Protein AF-A0A538DXY8-F1 (afdb_monomer)

Sequence (235 aa):
HQIDRGELPATTHSARFWDLAATEPSAASPDPDYTVGVRLDLDERTGSFYLTDLVRVRIPPGAVEQLVAATAKRDGKGVRIIIEQEPGAAGSTVIGRYKRHVLRGYNVRGVRATGAKAVRASSAAAAAENGLITIVRGRNTNDFLDEICAFPHAAHDDCVDALAGAHQSLTHTPRPASFHVPRGNIYDIAEQAQRRTGSARSRLETTRRHRHHEQAADLAAAIGTSLYDPTARQL

Nearest PDB structures (foldseek):
  8dgc-assembly1_H  TM=6.477E-01  e=1.888E-06  Escherichia phage PhiV-1
  6p7a-assembly2_B-2  TM=6.078E-01  e=3.755E-05  Fowlpox virus
  6p7a-assembly2_A  TM=5.732E-01  e=9.751E-05  Fowlpox virus
  6p7b-assembly1_A  TM=6.095E-01  e=7.467E-04  Fowlpox virus
  6p7b-assembly1_D  TM=6.328E-01  e=3.027E-03  Fowlpox virus

Structure (mmCIF, N/CA/C/O backbone):
data_AF-A0A538DXY8-F1
#
_entry.id   AF-A0A538DXY8-F1
#
loop_
_atom_site.group_PDB
_atom_site.id
_atom_site.type_symbol
_atom_site.label_atom_id
_atom_site.label_alt_id
_atom_site.label_comp_id
_atom_site.label_asym_id
_atom_site.label_entity_id
_atom_site.label_seq_id
_atom_site.pdbx_PDB_ins_code
_atom_site.Cartn_x
_atom_site.Cartn_y
_atom_site.Cartn_z
_atom_site.occupancy
_atom_site.B_iso_or_equiv
_atom_site.auth_seq_id
_atom_site.auth_comp_id
_atom_site.auth_asym_id
_atom_site.auth_atom_id
_atom_site.pdbx_PDB_model_num
ATOM 1 N N . HIS A 1 1 ? 0.309 -5.993 17.479 1.00 83.75 1 HIS A N 1
ATOM 2 C CA . HIS A 1 1 ? -0.810 -6.908 17.802 1.00 83.75 1 HIS A CA 1
ATOM 3 C C . HIS A 1 1 ? -1.239 -7.644 16.530 1.00 83.75 1 HIS A C 1
ATOM 5 O O . HIS A 1 1 ? -1.266 -7.001 15.482 1.00 83.75 1 HIS A O 1
ATOM 11 N N . GLN A 1 2 ? -1.502 -8.960 16.592 1.00 90.00 2 GLN A N 1
ATOM 12 C CA . GLN A 1 2 ? -1.916 -9.768 15.433 1.00 90.00 2 GLN A CA 1
ATOM 13 C C . GLN A 1 2 ? -3.233 -10.512 15.690 1.00 90.00 2 GLN A C 1
ATOM 15 O O . GLN A 1 2 ? -3.396 -11.084 16.766 1.00 90.00 2 GLN A O 1
ATOM 20 N N . ILE A 1 3 ? -4.110 -10.559 14.684 1.00 94.25 3 ILE A N 1
ATOM 21 C CA . ILE A 1 3 ? -5.405 -11.269 14.714 1.00 94.25 3 ILE A CA 1
ATOM 22 C C . ILE A 1 3 ? -5.569 -12.183 13.496 1.00 94.25 3 ILE A C 1
ATOM 24 O O . ILE A 1 3 ? -4.877 -12.021 12.487 1.00 94.25 3 ILE A O 1
ATOM 28 N N . ASP A 1 4 ? -6.513 -13.113 13.556 1.00 94.69 4 ASP A N 1
ATOM 29 C CA . ASP A 1 4 ? -6.943 -13.904 12.408 1.00 94.69 4 ASP A CA 1
ATOM 30 C C . ASP A 1 4 ? -7.986 -13.157 11.571 1.00 94.69 4 ASP A C 1
ATOM 32 O O . ASP A 1 4 ? -8.728 -12.299 12.046 1.00 94.69 4 ASP A O 1
ATOM 36 N N . ARG A 1 5 ? -8.081 -13.501 10.281 1.00 90.88 5 ARG A N 1
ATOM 37 C CA . ARG A 1 5 ? -8.985 -12.817 9.339 1.00 90.88 5 ARG A CA 1
ATOM 38 C C . ARG A 1 5 ? -10.464 -12.896 9.745 1.00 90.88 5 ARG A C 1
ATOM 40 O O . ARG A 1 5 ? -11.226 -12.005 9.385 1.00 90.88 5 ARG A O 1
ATOM 47 N N . GLY A 1 6 ? -10.866 -13.941 10.472 1.00 92.44 6 GLY A N 1
ATOM 48 C CA . GLY A 1 6 ? -12.234 -14.100 10.983 1.00 92.44 6 GLY A CA 1
ATOM 49 C C . GLY A 1 6 ? -12.610 -13.112 12.092 1.00 92.44 6 GLY A C 1
ATOM 50 O O . GLY A 1 6 ? -13.791 -12.949 12.371 1.00 92.44 6 GLY A O 1
ATOM 51 N N . GLU A 1 7 ? -11.626 -12.438 12.689 1.00 92.75 7 GLU A N 1
ATOM 52 C CA . GLU A 1 7 ? -11.813 -11.444 13.753 1.00 92.75 7 GLU A CA 1
ATOM 53 C C . GLU A 1 7 ? -11.980 -10.015 13.200 1.00 92.75 7 GLU A C 1
ATOM 55 O O . GLU A 1 7 ? -12.104 -9.058 13.964 1.00 92.75 7 GLU A O 1
ATOM 60 N N . LEU A 1 8 ? -11.975 -9.846 11.871 1.00 92.88 8 LEU A N 1
ATOM 61 C CA . LEU A 1 8 ? -12.177 -8.544 11.241 1.00 92.88 8 LEU A CA 1
ATOM 62 C C . LEU A 1 8 ? -13.608 -8.025 11.452 1.00 92.88 8 LEU A C 1
ATOM 64 O O . LEU A 1 8 ? -14.569 -8.795 11.354 1.00 92.88 8 LEU A O 1
ATOM 68 N N . PRO A 1 9 ? -13.782 -6.708 11.659 1.00 92.44 9 PRO A N 1
ATOM 69 C CA . PRO A 1 9 ? -15.107 -6.109 11.716 1.00 92.44 9 PRO A CA 1
ATOM 70 C C . PRO A 1 9 ? -15.852 -6.275 10.384 1.00 92.44 9 PRO A C 1
ATOM 72 O O . PRO A 1 9 ? -15.261 -6.276 9.304 1.00 92.44 9 PRO A O 1
ATOM 75 N N . ALA A 1 10 ? -17.180 -6.389 10.466 1.00 87.31 10 ALA A N 1
ATOM 76 C CA . ALA A 1 10 ? -18.031 -6.709 9.317 1.00 87.31 10 ALA A CA 1
ATOM 77 C C . ALA A 1 10 ? -18.068 -5.613 8.235 1.00 87.31 10 ALA A C 1
ATOM 79 O O . ALA A 1 10 ? -18.279 -5.919 7.062 1.00 87.31 10 ALA A O 1
ATOM 80 N N . THR A 1 11 ? -17.866 -4.349 8.619 1.00 89.31 11 THR A N 1
ATOM 81 C CA . THR A 1 11 ? -17.920 -3.201 7.708 1.00 89.31 11 THR A CA 1
ATOM 82 C C . THR A 1 11 ? -16.648 -2.382 7.845 1.00 89.31 11 THR A C 1
ATOM 84 O O . THR A 1 11 ? -16.393 -1.812 8.903 1.00 89.31 11 THR A O 1
ATOM 87 N N . THR A 1 12 ? -15.877 -2.291 6.765 1.00 94.00 12 THR A N 1
ATOM 88 C CA . THR A 1 12 ? -14.651 -1.492 6.698 1.00 94.00 12 THR A CA 1
ATOM 89 C C . THR A 1 12 ? -14.548 -0.740 5.377 1.00 94.00 12 THR A C 1
ATOM 91 O O . THR A 1 12 ? -15.145 -1.115 4.363 1.00 94.00 12 THR A O 1
ATOM 94 N N . HIS A 1 13 ? -13.758 0.329 5.384 1.00 94.94 13 HIS A N 1
ATOM 95 C CA . HIS A 1 13 ? -13.332 1.031 4.183 1.00 94.94 13 HIS A CA 1
ATOM 96 C C . HIS A 1 13 ? -11.915 0.610 3.812 1.00 94.94 13 HIS A C 1
ATOM 98 O O . HIS A 1 13 ? -10.971 0.825 4.565 1.00 94.94 13 HIS A O 1
ATOM 104 N N . SER A 1 14 ? -11.772 0.019 2.630 1.00 96.50 14 SER A N 1
ATOM 105 C CA . SER A 1 14 ? -10.525 -0.608 2.199 1.00 96.50 14 SER A CA 1
ATOM 106 C C . SER A 1 14 ? -9.763 0.219 1.173 1.00 96.50 14 SER A C 1
ATOM 108 O O . SER A 1 14 ? -10.330 0.710 0.187 1.00 96.50 14 SER A O 1
ATOM 110 N N . ALA A 1 15 ? -8.447 0.266 1.339 1.00 97.62 15 ALA A N 1
ATOM 111 C CA . ALA A 1 15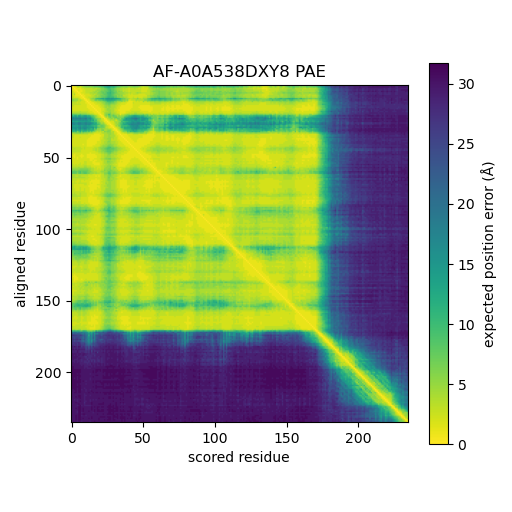 ? -7.514 0.772 0.348 1.00 97.62 15 ALA A CA 1
ATOM 112 C C . ALA A 1 15 ? -6.359 -0.213 0.157 1.00 97.62 15 ALA A C 1
ATOM 114 O O . ALA A 1 15 ? -5.801 -0.723 1.125 1.00 97.62 15 ALA A O 1
ATOM 115 N N . ARG A 1 16 ? -5.974 -0.438 -1.099 1.00 98.38 16 ARG A N 1
ATOM 116 C CA . ARG A 1 16 ? -4.704 -1.052 -1.466 1.00 98.38 16 ARG A CA 1
ATOM 117 C C . ARG A 1 16 ? -3.793 -0.010 -2.081 1.00 98.38 16 ARG A C 1
ATOM 119 O O . ARG A 1 16 ? -4.149 0.564 -3.107 1.00 98.38 16 ARG A O 1
ATOM 126 N N . PHE A 1 17 ? -2.627 0.180 -1.488 1.00 97.62 17 PHE A N 1
ATOM 127 C CA . PHE A 1 17 ? -1.567 1.002 -2.044 1.00 97.62 17 PHE A CA 1
ATOM 128 C C . PHE A 1 17 ? -0.500 0.115 -2.678 1.00 97.62 17 PHE A C 1
ATOM 130 O O . PHE A 1 17 ? -0.134 -0.909 -2.102 1.00 97.62 17 PHE A O 1
ATOM 137 N N . TRP A 1 18 ? -0.040 0.508 -3.859 1.00 97.44 18 TRP A N 1
ATOM 138 C CA . TRP A 1 18 ? 1.049 -0.123 -4.583 1.00 97.44 18 TRP A CA 1
ATOM 139 C C . TRP A 1 18 ? 2.216 0.841 -4.724 1.00 97.44 18 TRP A C 1
ATOM 141 O O . TRP A 1 18 ? 2.060 1.892 -5.351 1.00 97.44 18 TRP A O 1
ATOM 151 N N . ASP A 1 19 ? 3.356 0.416 -4.198 1.00 92.94 19 ASP A N 1
ATOM 152 C CA . ASP A 1 19 ? 4.675 0.907 -4.564 1.00 92.94 19 ASP A CA 1
ATOM 153 C C . ASP A 1 19 ? 5.273 -0.077 -5.583 1.00 92.94 19 ASP A C 1
ATOM 155 O O . ASP A 1 19 ? 5.301 -1.292 -5.353 1.00 92.94 19 ASP A O 1
ATOM 159 N N . LEU A 1 20 ? 5.603 0.411 -6.777 1.00 91.94 20 LEU A N 1
ATOM 160 C CA . LEU A 1 20 ? 5.971 -0.433 -7.912 1.00 91.94 20 LEU A CA 1
ATOM 161 C C . LEU A 1 20 ? 7.452 -0.258 -8.227 1.00 91.94 20 LEU A C 1
ATOM 163 O O . LEU A 1 20 ? 7.857 0.788 -8.729 1.00 91.94 20 LEU A O 1
ATOM 167 N N . ALA A 1 21 ? 8.225 -1.329 -8.059 1.00 85.38 21 ALA A N 1
ATOM 168 C CA . ALA A 1 21 ? 9.617 -1.344 -8.483 1.00 85.38 21 ALA A CA 1
ATOM 169 C C . ALA A 1 21 ? 9.737 -1.144 -10.003 1.00 85.38 21 ALA A C 1
ATOM 171 O O . ALA A 1 21 ? 9.018 -1.761 -10.798 1.00 85.38 21 ALA A O 1
ATOM 172 N N . ALA A 1 22 ? 10.678 -0.292 -10.409 1.00 72.19 22 ALA A N 1
ATOM 173 C CA . ALA A 1 22 ? 10.956 -0.011 -11.816 1.00 72.19 22 ALA A CA 1
ATOM 174 C C . ALA A 1 22 ? 11.989 -0.971 -12.434 1.00 72.19 22 ALA A C 1
ATOM 176 O O . ALA A 1 22 ? 12.059 -1.086 -13.660 1.00 72.19 22 ALA A O 1
ATOM 177 N N . THR A 1 23 ? 12.797 -1.641 -11.608 1.00 68.31 23 THR A N 1
ATOM 178 C CA . THR A 1 23 ? 13.952 -2.444 -12.028 1.00 68.31 23 THR A CA 1
ATOM 179 C C . THR A 1 23 ? 13.832 -3.905 -11.598 1.00 68.31 23 THR A C 1
ATOM 181 O O . THR A 1 23 ? 13.231 -4.240 -10.580 1.00 68.31 23 THR A O 1
ATOM 184 N N . GLU A 1 24 ? 14.402 -4.796 -12.412 1.00 69.50 24 GLU A N 1
ATOM 185 C CA . GLU A 1 24 ? 14.449 -6.234 -12.140 1.00 69.50 24 GLU A CA 1
ATOM 186 C C . GLU A 1 24 ? 15.778 -6.647 -11.506 1.00 69.50 24 GLU A C 1
ATOM 188 O O . GLU A 1 24 ? 16.812 -6.040 -11.816 1.00 69.50 24 GLU A O 1
ATOM 193 N N . PRO A 1 25 ? 15.797 -7.732 -10.707 1.00 70.31 25 PRO A N 1
ATOM 194 C CA . PRO A 1 25 ? 17.047 -8.299 -10.235 1.00 70.31 25 PRO A CA 1
ATOM 195 C C . PRO A 1 25 ? 17.879 -8.784 -11.419 1.00 70.31 25 PRO A C 1
ATOM 197 O O . PRO A 1 25 ? 17.407 -9.533 -12.274 1.00 70.31 25 PRO A O 1
ATOM 200 N N . SER A 1 26 ? 19.140 -8.379 -11.462 1.00 72.88 26 SER A N 1
ATOM 201 C CA . SER A 1 26 ? 20.095 -8.798 -12.486 1.00 72.88 26 SER A CA 1
ATOM 202 C C . SER A 1 26 ? 21.464 -9.039 -11.863 1.00 72.88 26 SER A C 1
ATOM 204 O O . SER A 1 26 ? 21.732 -8.605 -10.748 1.00 72.88 26 SER A O 1
ATOM 206 N N . ALA A 1 27 ? 22.378 -9.679 -12.594 1.00 73.44 27 ALA A N 1
ATOM 207 C CA . ALA A 1 27 ? 23.757 -9.831 -12.121 1.00 73.44 27 ALA A CA 1
ATOM 208 C C . ALA A 1 27 ? 24.442 -8.475 -11.829 1.00 73.44 27 ALA A C 1
ATOM 210 O O . ALA A 1 27 ? 25.344 -8.416 -11.000 1.00 73.44 27 ALA A O 1
ATOM 211 N N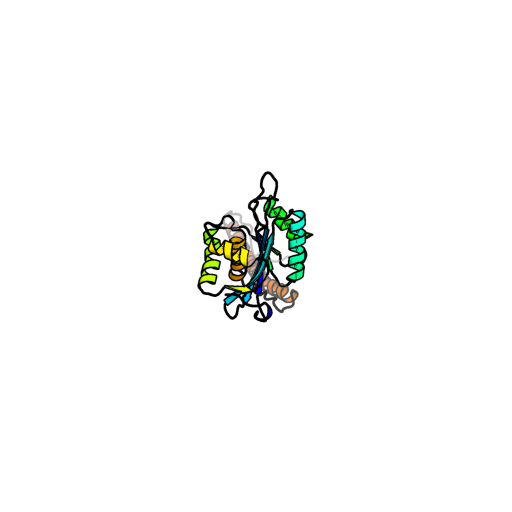 . ALA A 1 28 ? 24.004 -7.394 -12.487 1.00 73.94 28 ALA A N 1
ATOM 212 C CA . ALA A 1 28 ? 24.516 -6.037 -12.287 1.00 73.94 28 ALA A CA 1
ATOM 213 C C . ALA A 1 28 ? 23.809 -5.269 -11.153 1.00 73.94 28 ALA A C 1
ATOM 215 O O . ALA A 1 28 ? 24.374 -4.328 -10.604 1.00 73.94 28 ALA A O 1
ATOM 216 N N . SER A 1 29 ? 22.583 -5.659 -10.801 1.00 72.25 29 SER A N 1
ATOM 217 C CA . SER A 1 29 ? 21.801 -5.096 -9.698 1.00 72.25 29 SER A CA 1
ATOM 218 C C . SER A 1 29 ? 21.028 -6.241 -9.035 1.00 72.25 29 SER A C 1
ATOM 220 O O . SER A 1 29 ? 19.876 -6.499 -9.391 1.00 72.25 29 SER A O 1
ATOM 222 N N . PRO A 1 30 ? 21.684 -7.016 -8.152 1.00 71.44 30 PRO A N 1
ATOM 223 C CA . PRO A 1 30 ? 21.082 -8.215 -7.568 1.00 71.44 30 PRO A CA 1
ATOM 224 C C . PRO A 1 30 ? 20.002 -7.889 -6.526 1.00 71.44 30 PRO A C 1
ATOM 226 O O . PRO A 1 30 ? 19.216 -8.765 -6.169 1.00 71.44 30 PRO A O 1
ATOM 229 N N . ASP A 1 31 ? 19.956 -6.639 -6.061 1.00 70.75 31 ASP A N 1
ATOM 230 C CA . ASP A 1 31 ? 19.143 -6.186 -4.934 1.00 70.75 31 ASP A CA 1
ATOM 231 C C . ASP A 1 31 ? 18.321 -4.922 -5.278 1.00 70.75 31 ASP A C 1
ATOM 233 O O . ASP A 1 31 ? 18.543 -3.870 -4.686 1.00 70.75 31 ASP A O 1
ATOM 237 N N . PRO A 1 32 ? 17.420 -4.971 -6.280 1.00 78.38 32 PRO A N 1
ATOM 238 C CA . PRO A 1 32 ? 16.571 -3.829 -6.630 1.00 78.38 32 PRO A CA 1
ATOM 239 C C . PRO A 1 32 ? 15.423 -3.648 -5.628 1.00 78.38 32 PRO A C 1
ATOM 241 O O . PRO A 1 32 ? 15.137 -4.537 -4.825 1.00 78.38 32 PRO A O 1
ATOM 244 N N . ASP A 1 33 ? 14.702 -2.538 -5.722 1.00 79.25 33 ASP A N 1
ATOM 245 C CA . ASP A 1 33 ? 13.549 -2.261 -4.860 1.00 79.25 33 ASP A CA 1
ATOM 246 C C . ASP A 1 33 ? 12.443 -3.322 -5.005 1.00 79.25 33 ASP A C 1
ATOM 248 O O . ASP A 1 33 ? 12.326 -4.020 -6.025 1.00 79.25 33 ASP A O 1
ATOM 252 N N . TYR A 1 34 ? 11.630 -3.493 -3.962 1.00 86.69 34 TYR A N 1
ATOM 253 C CA . TYR A 1 34 ? 10.500 -4.415 -4.010 1.00 86.69 34 TYR A CA 1
ATOM 254 C C . TYR A 1 34 ? 9.279 -3.756 -4.639 1.00 86.69 34 TYR A C 1
ATOM 256 O O . TYR A 1 34 ? 8.935 -2.613 -4.372 1.00 86.69 34 TYR A O 1
ATOM 264 N N . THR A 1 35 ? 8.520 -4.535 -5.410 1.00 93.25 35 THR A N 1
ATOM 265 C CA . THR A 1 35 ? 7.114 -4.190 -5.624 1.00 93.25 35 THR A CA 1
ATOM 266 C C . THR A 1 35 ? 6.334 -4.580 -4.377 1.00 93.25 35 THR A C 1
ATOM 268 O O . THR A 1 35 ? 6.262 -5.771 -4.033 1.00 93.25 35 THR A O 1
ATOM 271 N N . VAL A 1 36 ? 5.710 -3.596 -3.733 1.00 96.06 36 VAL A N 1
ATOM 272 C CA . VAL A 1 36 ? 4.942 -3.781 -2.505 1.00 96.06 36 VAL A CA 1
ATOM 273 C C . VAL A 1 36 ? 3.493 -3.351 -2.686 1.00 96.06 36 VAL A C 1
ATOM 275 O O . VAL A 1 36 ? 3.181 -2.287 -3.207 1.00 96.06 36 VAL A O 1
ATOM 278 N N . GLY A 1 37 ? 2.577 -4.204 -2.235 1.00 97.44 37 GLY A N 1
ATOM 279 C CA . GLY A 1 37 ? 1.145 -3.944 -2.22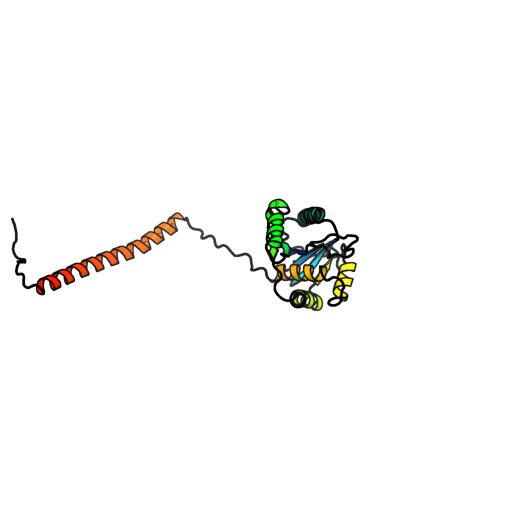4 1.00 97.44 37 GLY A CA 1
ATOM 280 C C . GLY A 1 37 ? 0.573 -4.116 -0.825 1.00 97.44 37 GLY A C 1
ATOM 281 O O . GLY A 1 37 ? 0.294 -5.249 -0.429 1.00 97.44 37 GLY A O 1
ATOM 282 N N . VAL A 1 38 ? 0.324 -3.022 -0.108 1.00 97.94 38 VAL A N 1
ATOM 283 C CA . VAL A 1 38 ? -0.296 -3.037 1.229 1.00 97.94 38 VAL A CA 1
ATOM 284 C C . VAL A 1 38 ? -1.793 -2.810 1.111 1.00 97.94 38 VAL A C 1
ATOM 286 O O . VAL A 1 38 ? -2.226 -1.834 0.500 1.00 97.94 38 VAL A O 1
ATOM 289 N N . ARG A 1 39 ? -2.595 -3.675 1.739 1.00 97.81 39 ARG A N 1
ATOM 290 C CA . ARG A 1 39 ? -4.018 -3.419 1.973 1.00 97.81 39 ARG A CA 1
ATOM 291 C C . ARG A 1 39 ? -4.274 -3.063 3.429 1.00 97.81 39 ARG A C 1
ATOM 293 O O . ARG A 1 39 ? -3.973 -3.852 4.323 1.00 97.81 39 ARG A O 1
ATOM 300 N N . LEU A 1 40 ? -4.893 -1.902 3.622 1.00 97.44 40 LEU A N 1
ATOM 301 C CA . LEU A 1 40 ? -5.456 -1.465 4.889 1.00 97.44 40 LEU A CA 1
ATOM 302 C C . LEU A 1 40 ? -6.976 -1.398 4.791 1.00 97.44 40 LEU A C 1
ATOM 304 O O . LEU A 1 40 ? -7.526 -0.880 3.816 1.00 97.44 40 LEU A O 1
ATOM 308 N N . ASP A 1 41 ? -7.628 -1.863 5.844 1.00 97.31 41 ASP A N 1
ATOM 309 C CA . ASP A 1 41 ? -9.061 -1.741 6.052 1.00 97.31 41 ASP A CA 1
ATOM 310 C C . ASP A 1 41 ? -9.290 -0.864 7.296 1.00 97.31 41 ASP A C 1
ATOM 312 O O . ASP A 1 41 ? -8.709 -1.122 8.345 1.00 97.31 41 ASP A O 1
ATOM 316 N N . LEU A 1 42 ? -10.094 0.192 7.179 1.00 96.69 42 LEU A N 1
ATOM 317 C CA . LEU A 1 42 ? -10.443 1.106 8.271 1.00 96.69 42 LEU A CA 1
ATOM 318 C C . LEU A 1 42 ? -11.845 0.787 8.789 1.00 96.69 42 LEU A C 1
ATOM 320 O O . LEU A 1 42 ? -12.811 0.836 8.024 1.00 96.69 42 LEU A O 1
ATOM 324 N N . ASP A 1 43 ? -11.967 0.521 10.084 1.00 95.69 43 ASP A N 1
ATOM 325 C CA . ASP A 1 43 ? -13.244 0.591 10.789 1.00 95.69 43 ASP A CA 1
ATOM 326 C C . ASP A 1 43 ? -13.488 2.036 11.248 1.00 95.69 43 ASP A C 1
ATOM 328 O O . ASP A 1 43 ? -12.903 2.511 12.219 1.00 95.69 43 ASP A O 1
ATOM 332 N N . GLU A 1 44 ? -14.368 2.752 10.546 1.00 91.62 44 GLU A N 1
ATOM 333 C CA . GLU A 1 44 ? -14.684 4.153 10.853 1.00 91.62 44 GLU A CA 1
ATOM 334 C C . GLU A 1 44 ? -15.364 4.347 12.216 1.00 91.62 44 GLU A C 1
ATOM 336 O O . GLU A 1 44 ? -15.336 5.456 12.749 1.00 91.62 44 GLU A O 1
ATOM 341 N N . ARG A 1 45 ? -15.969 3.304 12.806 1.00 91.88 45 ARG A N 1
ATOM 342 C CA . ARG A 1 45 ? -16.593 3.423 14.134 1.00 91.88 45 ARG A CA 1
ATOM 343 C C . ARG A 1 45 ? -15.558 3.512 15.243 1.00 91.88 45 ARG A C 1
ATOM 345 O O . ARG A 1 45 ? -15.778 4.228 16.215 1.00 91.88 45 ARG A O 1
ATOM 352 N N . THR A 1 46 ? -14.491 2.732 15.130 1.00 92.75 46 THR A N 1
ATOM 353 C CA . THR A 1 46 ? -13.445 2.621 16.157 1.00 92.75 46 THR A CA 1
ATOM 354 C C . THR A 1 46 ? -12.217 3.460 15.818 1.00 92.75 46 THR A C 1
ATOM 356 O O . THR A 1 46 ? -11.436 3.783 16.708 1.00 92.75 46 THR A O 1
ATOM 359 N N . GLY A 1 47 ? -12.043 3.826 14.546 1.00 92.56 47 GLY A N 1
ATOM 360 C CA . GLY A 1 47 ? -10.816 4.432 14.036 1.00 92.56 47 GLY A CA 1
ATOM 361 C C . GLY A 1 47 ? -9.663 3.433 13.901 1.00 92.56 47 GLY A C 1
ATOM 362 O O . GLY A 1 47 ? -8.528 3.851 13.686 1.00 92.56 47 GLY A O 1
ATOM 363 N N . SER A 1 48 ? -9.926 2.128 14.046 1.00 95.69 48 SER A N 1
ATOM 364 C CA . SER A 1 48 ? -8.908 1.085 13.936 1.00 95.69 48 SER A CA 1
ATOM 365 C C . SER A 1 48 ? -8.621 0.724 12.479 1.00 95.69 48 SER A C 1
ATOM 367 O O . SER A 1 48 ? -9.525 0.558 11.658 1.00 95.69 48 SER A O 1
ATOM 369 N N . PHE A 1 49 ? -7.340 0.556 12.176 1.00 97.38 49 PHE A N 1
ATOM 370 C CA . PHE A 1 49 ? -6.821 0.096 10.900 1.00 97.38 49 PHE A CA 1
ATOM 371 C C . PHE A 1 49 ? -6.378 -1.359 11.002 1.00 97.38 49 PHE A C 1
ATOM 373 O O . PHE A 1 49 ? -5.720 -1.772 11.959 1.00 97.38 49 PHE A O 1
ATOM 380 N N . TYR A 1 50 ? -6.668 -2.119 9.957 1.00 97.56 50 TYR A N 1
ATOM 381 C CA . TYR A 1 50 ? -6.305 -3.520 9.845 1.00 97.56 50 TYR A CA 1
ATOM 382 C C . TYR A 1 50 ? -5.449 -3.727 8.602 1.00 97.56 50 TYR A C 1
ATOM 384 O O . TYR A 1 50 ? -5.909 -3.490 7.486 1.00 97.56 50 TYR A O 1
ATOM 392 N N . LEU A 1 51 ? -4.211 -4.188 8.779 1.00 97.25 51 LEU A N 1
ATOM 393 C CA . LEU A 1 51 ? -3.362 -4.627 7.673 1.00 97.25 51 LEU A CA 1
ATOM 394 C C . LEU A 1 51 ? -3.791 -6.032 7.268 1.00 97.25 51 LEU A C 1
ATOM 396 O O . LEU A 1 51 ? -3.449 -7.005 7.935 1.00 97.25 51 LEU A O 1
ATOM 400 N N . THR A 1 52 ? -4.586 -6.130 6.200 1.00 96.81 52 THR A N 1
ATOM 401 C CA . THR A 1 52 ? -5.297 -7.370 5.850 1.00 96.81 52 THR A CA 1
ATOM 402 C C . THR A 1 52 ? -4.625 -8.206 4.769 1.00 96.81 52 THR A C 1
ATOM 404 O O . THR A 1 52 ? -4.967 -9.384 4.605 1.00 96.81 52 THR A O 1
ATOM 407 N N . ASP A 1 53 ? -3.678 -7.629 4.029 1.00 97.19 53 ASP A N 1
ATOM 408 C CA . ASP A 1 53 ? -2.814 -8.343 3.090 1.00 97.19 53 ASP A CA 1
ATOM 409 C C . ASP A 1 53 ? -1.574 -7.513 2.727 1.00 97.19 53 ASP A C 1
ATOM 411 O O . ASP A 1 53 ? -1.675 -6.306 2.495 1.00 97.19 53 ASP A O 1
ATOM 415 N N . LEU A 1 54 ? -0.433 -8.192 2.592 1.00 96.88 54 LEU A N 1
ATOM 416 C CA . LEU A 1 54 ? 0.835 -7.612 2.162 1.00 96.88 54 LEU A CA 1
ATOM 417 C C . LEU A 1 54 ? 1.440 -8.421 1.012 1.00 96.88 54 LEU A C 1
ATOM 419 O O . LEU A 1 54 ? 1.864 -9.566 1.168 1.00 96.88 54 LEU A O 1
ATOM 423 N N . VAL A 1 55 ? 1.514 -7.812 -0.163 1.00 97.06 55 VAL A N 1
ATOM 424 C CA . VAL A 1 55 ? 2.285 -8.331 -1.294 1.00 97.06 55 VAL A CA 1
ATOM 425 C C . VAL A 1 55 ? 3.680 -7.726 -1.216 1.00 97.06 55 VAL A C 1
ATOM 427 O O . VAL A 1 55 ? 3.781 -6.513 -1.119 1.00 97.06 55 VAL A O 1
ATOM 430 N N . ARG A 1 56 ? 4.731 -8.539 -1.309 1.00 94.56 56 ARG A N 1
ATOM 431 C CA . ARG A 1 56 ? 6.120 -8.086 -1.435 1.00 94.56 56 ARG A CA 1
ATOM 432 C C . ARG A 1 56 ? 6.841 -9.041 -2.373 1.00 94.56 56 ARG A C 1
ATOM 434 O O . ARG A 1 56 ? 6.885 -10.237 -2.091 1.00 94.56 56 ARG A O 1
ATOM 441 N N . VAL A 1 57 ? 7.302 -8.554 -3.523 1.00 92.75 57 VAL A N 1
ATOM 442 C CA . VAL A 1 57 ? 7.925 -9.392 -4.561 1.00 92.75 57 VAL A CA 1
ATOM 443 C C . VAL A 1 57 ? 9.015 -8.644 -5.325 1.00 92.75 57 VAL A C 1
ATOM 445 O O . VAL A 1 57 ? 8.977 -7.422 -5.439 1.00 92.75 57 VAL A O 1
ATOM 448 N N . ARG A 1 58 ? 9.931 -9.406 -5.928 1.00 89.19 58 ARG A N 1
ATOM 449 C CA . ARG A 1 58 ? 10.890 -8.945 -6.939 1.00 89.19 58 ARG A CA 1
ATOM 450 C C . ARG A 1 58 ? 10.733 -9.799 -8.185 1.00 89.19 58 ARG A C 1
ATOM 452 O O . ARG A 1 58 ? 11.199 -10.934 -8.224 1.00 89.19 58 ARG A O 1
ATOM 459 N N . ILE A 1 59 ? 9.993 -9.287 -9.159 1.00 86.94 59 ILE A N 1
ATOM 460 C CA . ILE A 1 59 ? 9.653 -10.003 -10.392 1.00 86.94 59 ILE A CA 1
ATOM 461 C C . ILE A 1 59 ? 9.688 -9.041 -11.586 1.00 86.94 59 ILE A C 1
ATOM 463 O O . ILE A 1 59 ? 9.588 -7.831 -11.382 1.00 86.94 59 ILE A O 1
ATOM 467 N N . PRO A 1 60 ? 9.758 -9.558 -12.824 1.00 82.25 60 PRO A N 1
ATOM 468 C CA . PRO A 1 60 ? 9.699 -8.738 -14.032 1.00 82.25 60 PRO A CA 1
ATOM 469 C C . PRO A 1 60 ? 8.468 -7.817 -14.111 1.00 82.25 60 PRO A C 1
ATOM 471 O O . PRO A 1 60 ? 7.376 -8.266 -13.743 1.00 82.25 60 PRO A O 1
ATOM 474 N N . PRO A 1 61 ? 8.546 -6.587 -14.670 1.00 77.19 61 PRO A N 1
ATOM 475 C CA . PRO A 1 61 ? 7.423 -5.653 -14.760 1.00 77.19 61 PRO A CA 1
ATOM 476 C C . PRO A 1 61 ? 6.191 -6.239 -15.453 1.00 77.19 61 PRO A C 1
ATOM 478 O O . PRO A 1 61 ? 5.058 -5.976 -15.052 1.00 77.19 61 PRO A O 1
ATOM 481 N N . GLY A 1 62 ? 6.384 -7.095 -16.464 1.00 79.19 62 GLY A N 1
ATOM 482 C CA . GLY A 1 62 ? 5.275 -7.800 -17.117 1.00 79.19 62 GLY A CA 1
ATOM 483 C C . GLY A 1 62 ? 4.521 -8.748 -16.174 1.00 79.19 62 GLY A C 1
ATOM 484 O O . GLY A 1 62 ? 3.303 -8.896 -16.288 1.00 79.19 62 GLY A O 1
ATOM 485 N N . ALA A 1 63 ? 5.222 -9.358 -15.215 1.00 90.31 63 ALA A N 1
ATOM 486 C CA . ALA A 1 63 ? 4.627 -10.192 -14.174 1.00 90.31 63 ALA A CA 1
ATOM 487 C C . ALA A 1 63 ? 4.003 -9.346 -13.048 1.00 90.31 63 ALA A C 1
ATOM 489 O O . ALA A 1 63 ? 2.992 -9.757 -12.472 1.00 90.31 63 ALA A O 1
ATOM 490 N N . VAL A 1 64 ? 4.530 -8.141 -12.784 1.00 92.50 64 VAL A N 1
ATOM 491 C CA . VAL A 1 64 ? 3.935 -7.179 -11.839 1.00 92.50 64 VAL A CA 1
ATOM 492 C C . VAL A 1 64 ? 2.517 -6.788 -12.264 1.00 92.50 64 VAL A C 1
ATOM 494 O O . VAL A 1 64 ? 1.602 -6.859 -11.445 1.00 92.50 64 VAL A O 1
ATOM 497 N N . GLU A 1 65 ? 2.275 -6.461 -13.539 1.00 93.69 65 GLU A N 1
ATOM 498 C CA . GLU A 1 65 ? 0.920 -6.097 -13.997 1.00 93.69 65 GLU A CA 1
ATOM 499 C C . GLU A 1 65 ? -0.094 -7.230 -13.768 1.00 93.69 65 GLU A C 1
ATOM 501 O O . GLU A 1 65 ? -1.220 -6.993 -13.318 1.00 93.69 65 GLU A O 1
ATOM 506 N N . GLN A 1 66 ? 0.316 -8.473 -14.037 1.00 95.06 66 GLN A N 1
ATOM 507 C CA . GLN A 1 66 ? -0.516 -9.659 -13.822 1.00 95.06 66 GLN A CA 1
ATOM 508 C C . GLN A 1 66 ? -0.797 -9.882 -12.334 1.00 95.06 66 GLN A C 1
ATOM 510 O O . GLN A 1 66 ? -1.936 -10.162 -11.953 1.00 95.06 66 GLN A O 1
ATOM 515 N N . LEU A 1 67 ? 0.218 -9.704 -11.485 1.00 96.62 67 LEU A N 1
ATOM 516 C CA . LEU A 1 67 ? 0.090 -9.784 -10.034 1.00 96.62 67 LEU A CA 1
ATOM 517 C C . LEU A 1 67 ? -0.879 -8.725 -9.493 1.00 96.62 67 LEU A C 1
ATOM 519 O O . LEU A 1 67 ? -1.756 -9.050 -8.686 1.00 96.62 67 LEU A O 1
ATOM 523 N N . VAL A 1 68 ? -0.761 -7.478 -9.949 1.00 97.31 68 VAL A N 1
ATOM 524 C CA . VAL A 1 68 ? -1.638 -6.373 -9.544 1.00 97.31 68 VAL A CA 1
ATOM 525 C C . VAL A 1 68 ? -3.082 -6.647 -9.977 1.00 97.31 68 VAL A C 1
ATOM 527 O O . VAL A 1 68 ? -3.999 -6.518 -9.164 1.00 97.31 68 VAL A O 1
ATOM 530 N N . ALA A 1 69 ? -3.303 -7.104 -11.214 1.00 96.88 69 ALA A N 1
ATOM 531 C CA . ALA A 1 69 ? -4.633 -7.465 -11.710 1.00 96.88 69 ALA A CA 1
ATOM 532 C C . ALA A 1 69 ? -5.254 -8.641 -10.934 1.00 96.88 69 ALA A C 1
ATOM 534 O O . ALA A 1 69 ? -6.425 -8.588 -10.544 1.00 96.88 69 ALA A O 1
ATOM 535 N N . ALA A 1 70 ? -4.476 -9.694 -10.665 1.00 97.62 70 ALA A N 1
ATOM 536 C CA . ALA A 1 70 ? -4.927 -10.846 -9.886 1.00 97.62 70 ALA A CA 1
ATOM 537 C C . ALA A 1 70 ? -5.258 -10.462 -8.435 1.00 97.62 70 ALA A C 1
ATOM 539 O O . ALA A 1 70 ? -6.262 -10.917 -7.881 1.00 97.62 70 ALA A O 1
ATOM 540 N N . THR A 1 71 ? -4.454 -9.580 -7.837 1.00 98.00 71 THR A N 1
ATOM 541 C CA . THR A 1 71 ? -4.686 -9.060 -6.485 1.00 98.00 71 THR A CA 1
ATOM 542 C C . THR A 1 71 ? -5.954 -8.210 -6.441 1.00 98.00 71 THR A C 1
ATOM 544 O O . THR A 1 71 ? -6.813 -8.463 -5.603 1.00 98.00 71 THR A O 1
ATOM 547 N N . ALA A 1 72 ? -6.156 -7.307 -7.405 1.00 97.88 72 ALA A N 1
ATOM 548 C CA . ALA A 1 72 ? -7.387 -6.522 -7.525 1.00 97.88 72 ALA A CA 1
ATOM 549 C C . ALA A 1 72 ? -8.634 -7.407 -7.701 1.00 97.88 72 ALA A C 1
ATOM 551 O O . ALA A 1 72 ? -9.694 -7.135 -7.134 1.00 97.88 72 ALA A O 1
ATOM 552 N N . LYS A 1 73 ? -8.521 -8.504 -8.462 1.00 97.88 73 LYS A N 1
ATOM 553 C CA . LYS A 1 73 ? -9.597 -9.495 -8.598 1.00 97.88 73 LYS A CA 1
ATOM 554 C C . LYS A 1 73 ? -9.953 -10.143 -7.261 1.00 97.88 73 LYS A C 1
ATOM 556 O O . LYS A 1 73 ? -11.138 -10.278 -6.974 1.00 97.88 73 LYS A O 1
ATOM 561 N N . ARG A 1 74 ? -8.953 -10.512 -6.457 1.00 96.81 74 ARG A N 1
ATOM 562 C CA . ARG A 1 74 ? -9.147 -11.084 -5.115 1.00 96.81 74 ARG A CA 1
ATOM 563 C C . ARG A 1 74 ? -9.720 -10.067 -4.129 1.00 96.81 74 ARG A C 1
ATOM 565 O O . ARG A 1 74 ? -10.562 -10.423 -3.315 1.00 96.81 74 ARG A O 1
ATOM 572 N N . ASP A 1 75 ? -9.263 -8.823 -4.203 1.00 96.44 75 ASP A N 1
ATOM 573 C CA . ASP A 1 75 ? -9.718 -7.744 -3.330 1.00 96.44 75 ASP A CA 1
ATOM 574 C C . ASP A 1 75 ? -11.179 -7.364 -3.575 1.00 96.44 75 ASP A C 1
ATOM 576 O O . ASP A 1 75 ? -11.897 -7.022 -2.637 1.00 96.44 75 ASP A O 1
ATOM 580 N N . GLY A 1 76 ? -11.619 -7.444 -4.832 1.00 96.12 76 GLY A N 1
ATOM 581 C CA . GLY A 1 76 ? -12.954 -7.043 -5.247 1.00 96.12 76 GLY A CA 1
ATOM 582 C C . GLY A 1 76 ? -13.055 -5.553 -5.582 1.00 96.12 76 GLY A C 1
ATOM 583 O O . GLY A 1 76 ? -12.110 -4.776 -5.475 1.00 96.12 76 GLY A O 1
ATOM 584 N N . LYS A 1 77 ? -14.236 -5.144 -6.056 1.00 94.75 77 LYS A N 1
ATOM 585 C CA . LYS A 1 77 ? -14.468 -3.800 -6.619 1.00 94.75 77 LYS A CA 1
ATOM 586 C C . LYS A 1 77 ? -14.616 -2.693 -5.571 1.00 94.75 77 LYS A C 1
ATOM 588 O O . LYS A 1 77 ? -14.468 -1.525 -5.920 1.00 94.75 77 LYS A O 1
ATOM 593 N N . GLY A 1 78 ? -14.912 -3.055 -4.322 1.00 93.12 78 GLY A N 1
ATOM 594 C CA . GLY A 1 78 ? -15.080 -2.107 -3.216 1.00 93.12 78 GLY A CA 1
ATOM 595 C C . GLY A 1 78 ? -13.767 -1.520 -2.695 1.00 93.12 78 GLY A C 1
ATOM 596 O O . GLY A 1 78 ? -13.783 -0.473 -2.055 1.00 93.12 78 GLY A O 1
ATOM 597 N N . VAL A 1 79 ? -12.630 -2.154 -2.999 1.00 96.75 79 VAL A N 1
ATOM 598 C CA . VAL A 1 79 ? -11.312 -1.690 -2.557 1.00 96.75 79 VAL A CA 1
ATOM 599 C C . VAL A 1 79 ? -10.822 -0.576 -3.474 1.00 96.75 79 VAL A C 1
ATOM 601 O O . VAL A 1 79 ? -10.775 -0.727 -4.699 1.00 96.75 79 VAL A O 1
ATOM 604 N N . ARG A 1 80 ? -10.431 0.556 -2.885 1.00 97.00 80 ARG A N 1
ATOM 605 C CA . ARG A 1 80 ? -9.727 1.603 -3.628 1.00 97.00 80 ARG A CA 1
ATOM 606 C C . ARG A 1 80 ? -8.305 1.143 -3.900 1.00 97.00 80 ARG A C 1
ATOM 608 O O . ARG A 1 80 ? -7.608 0.756 -2.976 1.00 97.00 80 ARG A O 1
ATOM 615 N N . ILE A 1 81 ? -7.863 1.240 -5.143 1.00 98.12 81 ILE A N 1
ATOM 616 C CA . ILE A 1 81 ? -6.495 0.928 -5.541 1.00 98.12 81 ILE A CA 1
ATOM 617 C C . ILE A 1 81 ? -5.762 2.243 -5.779 1.00 98.12 81 ILE A C 1
ATOM 619 O O . ILE A 1 81 ? -6.210 3.097 -6.547 1.00 98.12 81 ILE A O 1
ATOM 623 N N . ILE A 1 82 ? -4.638 2.410 -5.108 1.00 97.25 82 ILE A N 1
ATOM 624 C CA . ILE A 1 82 ? -3.759 3.559 -5.214 1.00 97.25 82 ILE A CA 1
ATOM 625 C C . ILE A 1 82 ? -2.419 3.042 -5.707 1.00 97.25 82 ILE A C 1
ATOM 627 O O . ILE A 1 82 ? -1.950 2.009 -5.243 1.00 97.25 82 ILE A O 1
ATOM 631 N N . ILE A 1 83 ? -1.849 3.726 -6.686 1.00 96.44 83 ILE A N 1
ATOM 632 C CA . ILE A 1 83 ? -0.535 3.410 -7.234 1.00 96.44 83 ILE A CA 1
ATOM 633 C C . ILE A 1 83 ? 0.309 4.670 -7.098 1.00 96.44 83 ILE A C 1
ATOM 635 O O . ILE A 1 83 ? -0.138 5.754 -7.498 1.00 96.44 83 ILE A O 1
ATOM 639 N N . GLU A 1 84 ? 1.494 4.536 -6.518 1.00 93.50 84 GLU A N 1
ATOM 640 C CA . GLU A 1 84 ? 2.455 5.627 -6.471 1.00 93.50 84 GLU A CA 1
ATOM 641 C C . GLU A 1 84 ? 2.862 6.043 -7.888 1.00 93.50 84 GLU A C 1
ATOM 643 O O . GLU A 1 84 ? 3.039 5.229 -8.796 1.00 93.50 84 GLU A O 1
ATOM 648 N N . GLN A 1 85 ? 2.903 7.350 -8.112 1.00 92.44 85 GLN A N 1
ATOM 649 C CA . GLN A 1 85 ? 3.246 7.944 -9.385 1.00 92.44 85 GLN A CA 1
ATOM 650 C C . GLN A 1 85 ? 4.583 8.664 -9.268 1.00 92.44 85 GLN A C 1
ATOM 652 O O . GLN A 1 85 ? 4.640 9.788 -8.761 1.00 92.44 85 GLN A O 1
ATOM 657 N N . GLU A 1 86 ? 5.589 8.076 -9.906 1.00 86.62 86 GLU A N 1
ATOM 658 C CA . GLU A 1 86 ? 6.878 8.716 -10.136 1.00 86.62 86 GLU A CA 1
ATOM 659 C C . GLU A 1 86 ? 6.742 10.084 -10.829 1.00 86.62 86 GLU A C 1
ATOM 661 O O . GLU A 1 86 ? 5.871 10.280 -11.701 1.00 86.62 86 GLU A O 1
ATOM 666 N N . PRO A 1 87 ? 7.608 11.054 -10.486 1.00 84.94 87 PRO A N 1
ATOM 667 C CA . PRO A 1 87 ? 7.646 12.331 -11.173 1.00 84.94 87 PRO A CA 1
ATOM 668 C C . PRO A 1 87 ? 7.958 12.150 -12.668 1.00 84.94 87 PRO A C 1
ATOM 670 O O . PRO A 1 87 ? 8.693 11.264 -13.098 1.00 84.94 87 PRO A O 1
ATOM 673 N N . GLY A 1 88 ? 7.382 13.027 -13.492 1.00 87.62 88 GLY A N 1
ATOM 674 C CA . GLY A 1 88 ? 7.611 13.046 -14.938 1.00 87.62 88 GLY A CA 1
ATOM 675 C C . GLY A 1 88 ? 6.604 12.258 -15.789 1.00 87.62 88 GLY A C 1
ATOM 676 O O . GLY A 1 88 ? 5.530 11.820 -15.352 1.00 87.62 88 GLY A O 1
ATOM 677 N N . ALA A 1 89 ? 6.929 12.154 -17.081 1.00 87.50 89 ALA A N 1
ATOM 678 C CA . ALA A 1 89 ? 6.040 11.598 -18.103 1.00 87.50 89 ALA A CA 1
ATOM 679 C C . ALA A 1 89 ? 5.913 10.067 -18.021 1.00 87.50 89 ALA A C 1
ATOM 681 O O . ALA A 1 89 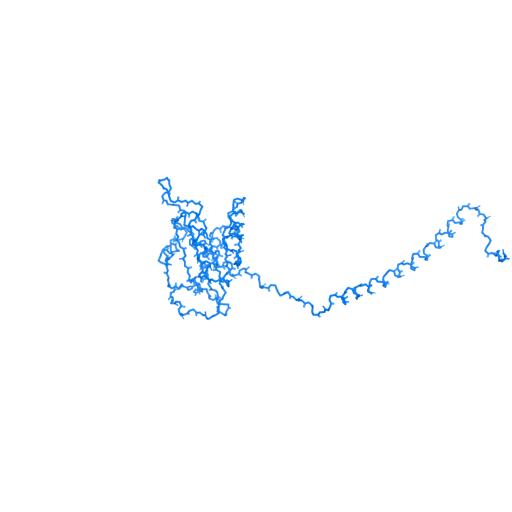? 4.835 9.527 -18.288 1.00 87.50 89 ALA A O 1
ATOM 682 N N . ALA A 1 90 ? 6.981 9.377 -17.607 1.00 87.25 90 ALA A N 1
ATOM 683 C CA . ALA A 1 90 ? 6.994 7.926 -17.447 1.00 87.25 90 ALA A CA 1
ATOM 684 C C . ALA A 1 90 ? 5.962 7.475 -16.401 1.00 87.25 90 ALA A C 1
ATOM 686 O O . ALA A 1 90 ? 5.061 6.705 -16.735 1.00 87.25 90 ALA A O 1
ATOM 687 N N . GLY A 1 91 ? 5.988 8.054 -15.193 1.00 88.50 91 GLY A N 1
ATOM 688 C CA . GLY A 1 91 ? 5.006 7.747 -14.147 1.00 88.50 91 GLY A CA 1
ATOM 689 C C . GLY A 1 91 ? 3.565 8.019 -14.591 1.00 88.50 91 GLY A C 1
ATOM 690 O O . GLY A 1 91 ? 2.679 7.183 -14.420 1.00 88.50 91 GLY A O 1
ATOM 691 N N . SER A 1 92 ? 3.317 9.143 -15.273 1.00 91.81 92 SER A N 1
ATOM 692 C CA . SER A 1 92 ? 1.981 9.461 -15.814 1.00 91.81 92 SER A CA 1
ATOM 693 C C . SER A 1 92 ? 1.496 8.422 -16.840 1.00 91.81 92 SER A C 1
ATOM 695 O O . SER A 1 92 ? 0.312 8.072 -16.875 1.00 91.81 92 SER A O 1
ATOM 697 N N . THR A 1 93 ? 2.413 7.900 -17.658 1.00 93.00 93 THR A N 1
ATOM 698 C CA . THR A 1 93 ? 2.132 6.858 -18.654 1.00 93.00 93 THR A CA 1
ATOM 699 C C . THR A 1 93 ? 1.804 5.526 -17.985 1.00 93.00 93 THR A C 1
ATOM 701 O O . THR A 1 93 ? 0.802 4.905 -18.351 1.00 93.00 93 THR A O 1
ATOM 704 N N . VAL A 1 94 ? 2.579 5.131 -16.968 1.00 92.06 94 VAL A N 1
ATOM 705 C CA . VAL A 1 94 ? 2.348 3.919 -16.166 1.00 92.06 94 VAL A CA 1
ATOM 706 C C . VAL A 1 94 ? 0.960 3.964 -15.527 1.00 92.06 94 VAL A C 1
ATOM 708 O O . VAL A 1 94 ? 0.136 3.084 -15.780 1.00 92.06 94 VAL A O 1
ATOM 711 N N . ILE A 1 95 ? 0.622 5.041 -14.812 1.00 94.62 95 ILE A N 1
ATOM 712 C CA . ILE A 1 95 ? -0.711 5.208 -14.208 1.00 94.62 95 ILE A CA 1
ATOM 713 C C . ILE A 1 95 ? -1.823 5.150 -15.265 1.00 94.62 95 ILE A C 1
ATOM 715 O O . ILE A 1 95 ? -2.865 4.519 -15.053 1.00 94.62 95 ILE A O 1
ATOM 719 N N . GLY A 1 96 ? -1.619 5.790 -16.420 1.00 95.19 96 GLY A N 1
ATOM 720 C CA . GLY A 1 96 ? -2.563 5.738 -17.533 1.00 95.19 96 GLY A CA 1
ATOM 721 C C . GLY A 1 96 ? -2.789 4.314 -18.050 1.00 95.19 96 GLY A C 1
ATOM 722 O O . GLY A 1 96 ? -3.933 3.930 -18.306 1.00 95.19 96 GLY A O 1
ATOM 723 N N . ARG A 1 97 ? -1.720 3.519 -18.162 1.00 95.19 97 ARG A N 1
ATOM 724 C CA . ARG A 1 97 ? -1.772 2.115 -18.583 1.00 95.19 97 ARG A CA 1
ATOM 725 C C . ARG A 1 97 ? -2.541 1.254 -17.583 1.00 95.19 97 ARG A C 1
ATOM 727 O O . ARG A 1 97 ? -3.465 0.548 -17.995 1.00 95.19 97 ARG A O 1
ATOM 734 N N . TYR A 1 98 ? -2.253 1.385 -16.288 1.00 96.25 98 TYR A N 1
ATOM 735 C CA . TYR A 1 98 ? -2.976 0.658 -15.242 1.00 96.25 98 TYR A CA 1
ATOM 736 C C . TYR A 1 98 ? -4.475 0.964 -15.259 1.00 96.25 98 TYR A C 1
ATOM 738 O O . TYR A 1 98 ? -5.292 0.045 -15.261 1.00 96.25 98 TYR A O 1
ATOM 746 N N . LYS A 1 99 ? -4.855 2.242 -15.356 1.00 96.44 99 LYS A N 1
ATOM 747 C CA . LYS A 1 99 ? -6.268 2.655 -15.388 1.00 96.44 99 LYS A CA 1
ATOM 748 C C . LYS A 1 99 ? -7.024 2.137 -16.615 1.00 96.44 99 LYS A C 1
ATOM 750 O O . LYS A 1 99 ? -8.180 1.736 -16.493 1.00 96.44 99 LYS A O 1
ATOM 755 N N . ARG A 1 100 ? -6.403 2.171 -17.800 1.00 95.62 100 ARG A N 1
ATOM 756 C CA . ARG A 1 100 ? -7.078 1.839 -19.069 1.00 95.62 100 ARG A CA 1
ATOM 757 C C . ARG A 1 100 ? -7.093 0.346 -19.386 1.00 95.62 100 ARG A C 1
ATOM 759 O O . ARG A 1 100 ? -8.078 -0.129 -19.953 1.00 95.62 100 ARG A O 1
ATOM 766 N N . HIS A 1 101 ? -6.025 -0.374 -19.045 1.00 95.88 101 HIS A N 1
ATOM 767 C CA . HIS A 1 101 ? -5.792 -1.727 -19.558 1.00 95.88 101 HIS A CA 1
ATOM 768 C C . HIS A 1 101 ? -5.730 -2.790 -18.460 1.00 95.88 101 HIS A C 1
ATOM 770 O O . HIS A 1 101 ? -6.352 -3.836 -18.615 1.00 95.88 101 HIS A O 1
ATOM 776 N N . VAL A 1 102 ? -5.043 -2.524 -17.345 1.00 95.75 102 VAL A N 1
ATOM 777 C CA . VAL A 1 102 ? -4.797 -3.544 -16.305 1.00 95.75 102 VAL A CA 1
ATOM 778 C C . VAL A 1 102 ? -5.960 -3.640 -15.315 1.00 95.75 102 VAL A C 1
ATOM 780 O O . VAL A 1 102 ? -6.433 -4.721 -14.983 1.00 95.75 102 VAL A O 1
ATOM 783 N N . LEU A 1 103 ? -6.463 -2.493 -14.861 1.00 96.94 103 LEU A N 1
ATOM 784 C CA . LEU A 1 103 ? -7.423 -2.379 -13.763 1.00 96.94 103 LEU A CA 1
ATOM 785 C C . LEU A 1 103 ? -8.736 -1.732 -14.217 1.00 96.94 103 LEU A C 1
ATOM 787 O O . LEU A 1 103 ? -9.383 -0.979 -13.482 1.00 96.94 103 LEU A O 1
ATOM 791 N N . ARG A 1 104 ? -9.160 -2.036 -15.447 1.00 96.00 104 ARG A N 1
ATOM 792 C CA . ARG A 1 104 ? -10.388 -1.479 -16.016 1.00 96.00 104 ARG A CA 1
ATOM 793 C C . ARG A 1 104 ? -11.602 -1.816 -15.141 1.00 96.00 104 ARG A C 1
ATOM 795 O O . ARG A 1 104 ? -11.852 -2.968 -14.779 1.00 96.00 104 ARG A O 1
ATOM 802 N N . GLY A 1 105 ? -12.371 -0.784 -14.801 1.00 94.38 105 GLY A N 1
ATOM 803 C CA . GLY A 1 105 ? -13.559 -0.893 -13.954 1.00 94.38 105 GLY A CA 1
ATOM 804 C C . GLY A 1 105 ? -13.263 -1.107 -12.467 1.00 94.38 105 GLY A C 1
ATOM 805 O O . GLY A 1 105 ? -14.156 -1.554 -11.756 1.00 94.38 105 GLY A O 1
ATOM 806 N N . TYR A 1 106 ? -12.034 -0.890 -11.996 1.00 97.31 106 TYR A N 1
ATOM 807 C CA . TYR A 1 106 ? -11.715 -0.767 -10.568 1.00 97.31 106 TYR A CA 1
ATOM 808 C C . TYR A 1 106 ? -11.578 0.713 -10.178 1.00 97.31 106 TYR A C 1
ATOM 810 O O . TYR A 1 106 ? -11.352 1.572 -11.033 1.00 97.31 106 TYR A O 1
ATOM 818 N N . ASN A 1 107 ? -11.695 1.021 -8.885 1.00 94.44 107 ASN A N 1
ATOM 819 C CA . ASN A 1 107 ? -11.472 2.369 -8.364 1.00 94.44 107 ASN A CA 1
ATOM 820 C C . ASN A 1 107 ? -9.968 2.635 -8.220 1.00 94.44 107 ASN A C 1
ATOM 822 O O . ASN A 1 107 ? -9.406 2.402 -7.154 1.00 94.44 107 ASN A O 1
ATOM 826 N N . VAL A 1 108 ? -9.320 3.084 -9.298 1.00 96.44 108 VAL A N 1
ATOM 827 C CA . VAL A 1 108 ? -7.860 3.263 -9.354 1.00 96.44 108 VAL A CA 1
ATOM 828 C C . VAL A 1 108 ? -7.471 4.735 -9.372 1.00 96.44 108 VAL A C 1
ATOM 830 O O . VAL A 1 108 ? -7.973 5.516 -10.188 1.00 96.44 108 VAL A O 1
ATOM 833 N N . ARG A 1 109 ? -6.501 5.115 -8.539 1.00 94.62 109 ARG A N 1
ATOM 834 C CA . ARG A 1 109 ? -5.899 6.452 -8.524 1.00 94.62 109 ARG A CA 1
ATOM 835 C C . ARG A 1 109 ? -4.377 6.358 -8.555 1.00 94.62 109 ARG A C 1
ATOM 837 O O . ARG A 1 109 ? -3.802 5.462 -7.960 1.00 94.62 109 ARG A O 1
ATOM 844 N N . GLY A 1 110 ? -3.758 7.290 -9.274 1.00 94.31 110 GLY A N 1
ATOM 845 C CA . GLY A 1 110 ? -2.321 7.528 -9.174 1.00 94.31 110 GLY A CA 1
ATOM 846 C C . GLY A 1 110 ? -2.105 8.705 -8.240 1.00 94.31 110 GLY A C 1
ATOM 847 O O . GLY A 1 110 ? -2.867 9.674 -8.338 1.00 94.31 110 GLY A O 1
ATOM 848 N N . VAL A 1 111 ? -1.133 8.616 -7.342 1.00 92.50 111 VAL A N 1
ATOM 849 C CA . VAL A 1 111 ? -0.796 9.695 -6.405 1.00 92.50 111 VAL A CA 1
ATOM 850 C C . VAL A 1 111 ? 0.693 9.968 -6.467 1.00 92.50 111 VAL A C 1
ATOM 852 O O . VAL A 1 111 ? 1.487 9.042 -6.501 1.00 92.50 111 VAL A O 1
ATOM 855 N N . ARG A 1 112 ? 1.073 11.241 -6.510 1.00 89.50 112 ARG A N 1
ATOM 856 C CA . ARG A 1 112 ? 2.483 11.623 -6.431 1.00 89.50 112 ARG A CA 1
ATOM 857 C C . ARG A 1 112 ? 2.875 11.689 -4.965 1.00 89.50 112 ARG A C 1
ATOM 859 O O . ARG A 1 112 ? 2.127 12.290 -4.190 1.00 89.50 112 ARG A O 1
ATOM 866 N N . ALA A 1 113 ? 4.033 11.150 -4.602 1.00 81.50 113 ALA A N 1
ATOM 867 C CA . ALA A 1 113 ? 4.611 11.458 -3.304 1.00 81.50 113 ALA A CA 1
ATOM 868 C C . ALA A 1 113 ? 4.872 12.965 -3.196 1.00 81.50 113 ALA A C 1
ATOM 870 O O . ALA A 1 113 ? 5.443 13.598 -4.086 1.00 81.50 113 ALA A O 1
ATOM 871 N N . THR A 1 114 ? 4.427 13.551 -2.088 1.00 77.06 114 THR A N 1
ATOM 872 C CA . THR A 1 114 ? 4.687 14.948 -1.739 1.00 77.06 114 THR A CA 1
ATOM 873 C C . THR A 1 114 ? 5.234 15.014 -0.323 1.00 77.06 114 THR A C 1
ATOM 875 O O . THR A 1 114 ? 4.638 14.437 0.587 1.00 77.06 114 THR A O 1
ATOM 878 N N . GLY A 1 115 ? 6.322 15.757 -0.132 1.00 76.12 115 GLY A N 1
ATOM 879 C CA . GLY A 1 115 ? 7.007 15.862 1.157 1.00 76.12 115 GLY A CA 1
ATOM 880 C C . GLY A 1 115 ? 8.016 14.737 1.399 1.00 76.12 115 GLY A C 1
ATOM 881 O O . GLY A 1 115 ? 8.117 13.785 0.627 1.00 76.12 115 GLY A O 1
ATOM 882 N N . ALA A 1 116 ? 8.794 14.875 2.47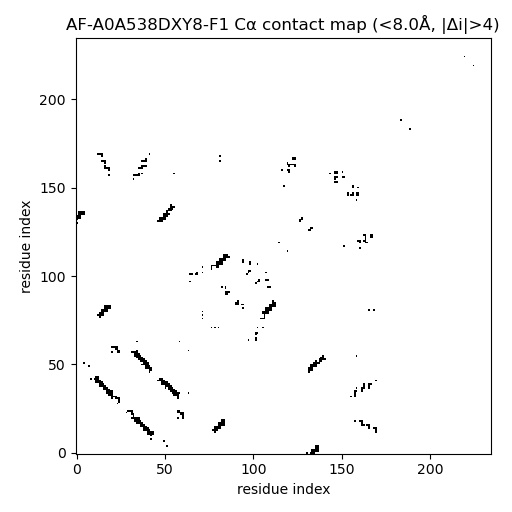3 1.00 78.38 116 ALA A N 1
ATOM 883 C CA . ALA A 1 116 ? 9.816 13.900 2.837 1.00 78.38 116 ALA A CA 1
ATOM 884 C C . ALA A 1 116 ? 9.187 12.571 3.290 1.00 78.38 116 ALA A C 1
ATOM 886 O O . ALA A 1 116 ? 8.197 12.563 4.025 1.00 78.38 116 ALA A O 1
ATOM 887 N N . LYS A 1 117 ? 9.804 11.451 2.903 1.00 74.56 117 LYS A N 1
ATOM 888 C CA . LYS A 1 117 ? 9.356 10.083 3.215 1.00 74.56 117 LYS A CA 1
ATOM 889 C C . LYS A 1 117 ? 9.100 9.852 4.708 1.00 74.56 117 LYS A C 1
ATOM 891 O O . LYS A 1 117 ? 8.013 9.424 5.084 1.00 74.56 117 LYS A O 1
ATOM 896 N N . ALA A 1 118 ? 10.034 10.265 5.566 1.00 76.31 118 ALA A N 1
ATOM 897 C CA . ALA A 1 118 ? 9.879 10.177 7.021 1.00 76.31 118 ALA A CA 1
ATOM 898 C C . ALA A 1 118 ? 8.630 10.919 7.538 1.00 76.31 118 ALA A C 1
ATOM 900 O O . ALA A 1 118 ? 7.933 10.437 8.429 1.00 76.31 118 ALA A O 1
ATOM 901 N N . VAL A 1 119 ? 8.290 12.064 6.935 1.00 79.56 119 VAL A N 1
ATOM 902 C CA . VAL A 1 119 ? 7.082 12.822 7.292 1.00 79.56 119 VAL A CA 1
ATOM 903 C C . VAL A 1 119 ? 5.827 12.077 6.840 1.00 79.56 119 VAL A C 1
ATOM 905 O O . VAL A 1 119 ? 4.868 12.007 7.605 1.00 79.56 119 VAL A O 1
ATOM 908 N N . ARG A 1 120 ? 5.829 11.459 5.650 1.00 80.31 120 ARG A N 1
ATOM 909 C CA . ARG A 1 120 ? 4.705 10.623 5.187 1.00 80.31 120 ARG A CA 1
ATOM 910 C C . ARG A 1 120 ? 4.463 9.433 6.123 1.00 80.31 120 ARG A C 1
ATOM 912 O O . ARG A 1 120 ? 3.317 9.171 6.487 1.00 80.31 120 ARG A O 1
ATOM 919 N N . ALA A 1 121 ? 5.530 8.766 6.561 1.00 86.69 121 ALA A N 1
ATOM 920 C CA . ALA A 1 121 ? 5.456 7.623 7.472 1.00 86.69 121 ALA A CA 1
ATOM 921 C C . ALA A 1 121 ? 5.010 8.002 8.896 1.00 86.69 121 ALA A C 1
ATOM 923 O O . ALA A 1 121 ? 4.363 7.194 9.563 1.00 86.69 121 ALA A O 1
ATOM 924 N N . SER A 1 122 ? 5.281 9.235 9.344 1.00 87.62 122 SER A N 1
ATOM 925 C CA . SER A 1 122 ? 4.997 9.679 10.720 1.00 87.62 122 SER A CA 1
ATOM 926 C C . SER A 1 122 ? 3.537 9.486 11.148 1.00 87.62 122 SER A C 1
ATOM 928 O O . SER A 1 122 ? 3.269 9.094 12.280 1.00 87.62 122 SER A O 1
ATOM 930 N N . SER A 1 123 ? 2.580 9.689 10.236 1.00 87.94 123 SER A N 1
ATOM 931 C CA . SER A 1 123 ? 1.157 9.523 10.543 1.00 87.94 123 SER A CA 1
ATOM 932 C C . SER A 1 123 ? 0.775 8.058 10.778 1.00 87.94 123 SER A C 1
ATOM 934 O O . SER A 1 123 ? 0.009 7.772 11.696 1.00 87.94 123 SER A O 1
ATOM 936 N N . ALA A 1 124 ? 1.324 7.133 9.985 1.00 91.12 124 ALA A N 1
ATOM 937 C CA . ALA A 1 124 ? 1.102 5.702 10.180 1.00 91.12 124 ALA A CA 1
ATOM 938 C C . ALA A 1 124 ? 1.825 5.190 11.438 1.00 91.12 124 ALA A C 1
ATOM 940 O O . ALA A 1 124 ? 1.256 4.396 12.183 1.00 91.12 124 ALA A O 1
ATOM 941 N N . ALA A 1 125 ? 3.035 5.691 11.713 1.00 90.81 125 ALA A N 1
ATOM 942 C CA . ALA A 1 125 ? 3.780 5.377 12.932 1.00 90.81 125 ALA A CA 1
ATOM 943 C C . ALA A 1 125 ? 3.012 5.814 14.189 1.00 90.81 125 ALA A C 1
ATOM 945 O O . ALA A 1 125 ? 2.763 4.994 15.067 1.00 90.81 125 ALA A O 1
ATOM 946 N N . ALA A 1 126 ? 2.517 7.055 14.224 1.00 91.06 126 ALA A N 1
ATOM 947 C CA . ALA A 1 126 ? 1.704 7.548 15.333 1.00 91.06 126 ALA A CA 1
ATOM 948 C C . ALA A 1 126 ? 0.415 6.725 15.528 1.00 91.06 126 ALA A C 1
ATOM 950 O O . ALA A 1 126 ? -0.002 6.471 16.658 1.00 91.06 126 ALA A O 1
ATOM 951 N N . ALA A 1 127 ? -0.231 6.276 14.446 1.00 92.44 127 ALA A N 1
ATOM 952 C CA . ALA A 1 127 ? -1.385 5.383 14.548 1.00 92.44 127 ALA A CA 1
ATOM 953 C C . ALA A 1 127 ? -0.997 4.010 15.132 1.00 92.44 127 ALA A C 1
ATOM 955 O O . ALA A 1 127 ? -1.720 3.474 15.973 1.00 92.44 127 ALA A O 1
ATOM 956 N N . ALA A 1 128 ? 0.149 3.453 14.732 1.00 92.19 128 ALA A N 1
ATOM 957 C CA . ALA A 1 128 ? 0.660 2.198 15.277 1.00 92.19 128 ALA A CA 1
ATOM 958 C C . ALA A 1 128 ? 1.016 2.309 16.770 1.00 92.19 128 ALA A C 1
ATOM 960 O O . ALA A 1 128 ? 0.611 1.447 17.548 1.00 92.19 128 ALA A O 1
ATOM 961 N N . GLU A 1 129 ? 1.705 3.379 17.179 1.00 91.25 129 GLU A N 1
ATOM 962 C CA . GLU A 1 129 ? 2.079 3.656 18.577 1.00 91.25 129 GLU A CA 1
ATOM 963 C C . GLU A 1 129 ? 0.856 3.777 19.492 1.00 91.25 129 GLU A C 1
ATOM 965 O O . GLU A 1 129 ? 0.859 3.274 20.613 1.00 91.25 129 GLU A O 1
ATOM 970 N N . ASN A 1 130 ? -0.231 4.367 18.987 1.00 93.75 130 ASN A N 1
ATOM 971 C CA . ASN A 1 130 ? -1.507 4.461 19.698 1.00 93.75 130 ASN A CA 1
ATOM 972 C C . ASN A 1 130 ? -2.329 3.157 19.671 1.00 93.75 130 ASN A C 1
ATOM 974 O O . ASN A 1 130 ? -3.481 3.144 20.104 1.00 93.75 130 ASN A O 1
ATOM 978 N N . GLY A 1 131 ? -1.780 2.062 19.135 1.00 93.12 131 GLY A N 1
ATOM 979 C CA . GLY A 1 131 ? -2.460 0.769 19.055 1.00 93.12 131 GLY A CA 1
ATOM 980 C C . GLY A 1 131 ? -3.605 0.719 18.040 1.00 93.12 131 GLY A C 1
ATOM 981 O O . GLY A 1 131 ? -4.416 -0.204 18.086 1.00 93.12 131 GLY A O 1
ATOM 982 N N . LEU A 1 132 ? -3.686 1.681 17.113 1.00 95.25 132 LEU A N 1
ATOM 983 C CA . LEU A 1 132 ? -4.757 1.749 16.115 1.00 95.25 132 LEU A CA 1
ATOM 984 C C . LEU A 1 132 ? -4.504 0.843 14.910 1.00 95.25 132 LEU A C 1
ATOM 986 O O . LEU A 1 132 ? -5.445 0.564 14.178 1.00 95.25 132 LEU A O 1
ATOM 990 N N . ILE A 1 133 ? -3.270 0.378 14.691 1.00 95.75 133 ILE A N 1
ATOM 991 C CA . ILE A 1 133 ? -2.943 -0.549 13.601 1.00 95.75 133 ILE A CA 1
ATOM 992 C C . ILE A 1 133 ? -2.826 -1.973 14.147 1.00 95.75 133 ILE A C 1
ATOM 994 O O . ILE A 1 133 ? -1.938 -2.291 14.939 1.00 95.75 133 ILE A O 1
ATOM 998 N N . THR A 1 134 ? -3.701 -2.854 13.672 1.00 96.12 134 THR A N 1
ATOM 999 C CA . THR A 1 134 ? -3.643 -4.295 13.929 1.00 96.12 134 THR A CA 1
ATOM 1000 C C . THR A 1 134 ? -3.272 -5.041 12.653 1.00 96.12 134 THR A C 1
ATOM 1002 O O . THR A 1 134 ? -3.792 -4.763 11.575 1.00 96.12 134 THR A O 1
ATOM 1005 N N . ILE A 1 135 ? -2.372 -6.016 12.762 1.00 96.25 135 ILE A N 1
ATOM 1006 C CA . ILE A 1 135 ? -1.957 -6.836 11.623 1.00 96.25 135 ILE A CA 1
ATOM 1007 C C . ILE A 1 135 ? -2.822 -8.093 11.582 1.00 96.25 135 ILE A C 1
ATOM 1009 O O . ILE A 1 135 ? -2.941 -8.806 12.575 1.00 96.25 135 ILE A O 1
ATOM 1013 N N . VAL A 1 136 ? -3.414 -8.397 10.434 1.00 95.81 136 VAL A N 1
ATOM 1014 C CA . VAL A 1 136 ? -4.053 -9.696 10.220 1.00 95.81 136 VAL A CA 1
ATOM 1015 C C . VAL A 1 136 ? -2.988 -10.682 9.766 1.00 95.81 136 VAL A C 1
ATOM 1017 O O . VAL A 1 136 ? -2.217 -10.380 8.854 1.00 95.81 136 VAL A O 1
ATOM 1020 N N . ARG A 1 137 ? -2.944 -11.866 10.384 1.00 93.38 137 ARG A N 1
ATOM 1021 C CA . ARG A 1 137 ? -1.978 -12.913 10.029 1.00 93.38 137 ARG A CA 1
ATOM 1022 C C . ARG A 1 137 ? -2.059 -13.235 8.537 1.00 93.38 137 ARG A C 1
ATOM 1024 O O . ARG A 1 137 ? -3.139 -13.491 7.998 1.00 93.38 137 ARG A O 1
ATOM 1031 N N . GLY A 1 138 ? -0.909 -13.227 7.869 1.00 91.69 138 GLY A N 1
ATOM 1032 C CA . GLY A 1 138 ? -0.837 -13.411 6.428 1.00 91.69 138 GLY A CA 1
ATOM 1033 C C . GLY A 1 138 ? 0.585 -13.582 5.908 1.00 91.69 138 GLY A C 1
ATOM 1034 O O . GLY A 1 138 ? 1.536 -13.807 6.652 1.00 91.69 138 GLY A O 1
ATOM 1035 N N . ARG A 1 139 ? 0.717 -13.507 4.584 1.00 92.75 139 ARG A N 1
ATOM 1036 C CA . ARG A 1 139 ? 2.016 -13.558 3.902 1.00 92.75 139 ARG A CA 1
ATOM 1037 C C . ARG A 1 139 ? 2.867 -12.328 4.227 1.00 92.75 139 ARG A C 1
ATOM 1039 O O . ARG A 1 139 ? 2.324 -11.246 4.438 1.00 92.75 139 ARG A O 1
ATOM 1046 N N . ASN A 1 140 ? 4.188 -12.504 4.189 1.00 92.81 140 ASN A N 1
ATOM 1047 C CA . ASN A 1 140 ? 5.196 -11.444 4.328 1.00 92.81 140 ASN A CA 1
ATOM 1048 C C . ASN A 1 140 ? 5.118 -10.644 5.648 1.00 92.81 140 ASN A C 1
ATOM 1050 O O . ASN A 1 140 ? 5.750 -9.601 5.770 1.00 92.81 140 ASN A O 1
ATOM 1054 N N . THR A 1 141 ? 4.351 -11.106 6.646 1.00 91.62 141 THR A N 1
ATOM 1055 C CA . THR A 1 141 ? 4.196 -10.400 7.928 1.00 91.62 141 THR A CA 1
ATOM 1056 C C . THR A 1 141 ? 5.513 -10.293 8.696 1.00 91.62 141 THR A C 1
ATOM 1058 O O . THR A 1 141 ? 5.749 -9.265 9.318 1.00 91.62 141 THR A O 1
ATOM 1061 N N . ASN A 1 142 ? 6.369 -11.317 8.649 1.00 91.31 142 ASN A N 1
ATOM 1062 C CA . ASN A 1 142 ? 7.664 -11.271 9.333 1.00 91.31 142 ASN A CA 1
ATOM 1063 C C . ASN A 1 142 ? 8.604 -10.266 8.657 1.00 91.31 142 ASN A C 1
ATOM 1065 O O . ASN A 1 142 ? 9.071 -9.360 9.332 1.00 91.31 142 ASN A O 1
ATOM 1069 N N . ASP A 1 143 ? 8.756 -10.340 7.328 1.00 90.88 143 ASP A N 1
ATOM 1070 C CA . ASP A 1 143 ? 9.586 -9.393 6.564 1.00 90.88 143 ASP A CA 1
ATOM 1071 C C . ASP A 1 143 ? 9.164 -7.935 6.806 1.00 90.88 143 ASP A C 1
ATOM 1073 O O . ASP A 1 143 ? 9.992 -7.042 6.944 1.00 90.88 143 ASP A O 1
ATOM 1077 N N . PHE A 1 144 ? 7.855 -7.696 6.900 1.00 91.31 144 PHE A N 1
ATOM 1078 C CA . PHE A 1 144 ? 7.291 -6.391 7.230 1.00 91.31 144 PHE A CA 1
ATOM 1079 C C . PHE A 1 144 ? 7.653 -5.902 8.627 1.00 91.31 144 PHE A C 1
ATOM 1081 O O . PHE A 1 144 ? 7.977 -4.730 8.807 1.00 91.31 144 PHE A O 1
ATOM 1088 N N . LEU A 1 145 ? 7.543 -6.782 9.623 1.00 91.38 145 LEU A N 1
ATOM 1089 C CA . LEU A 1 145 ? 7.882 -6.441 10.999 1.00 91.38 145 LEU A CA 1
ATOM 1090 C C . LEU A 1 145 ? 9.376 -6.154 11.125 1.00 91.38 145 LEU A C 1
ATOM 1092 O O . LEU A 1 145 ? 9.731 -5.170 11.769 1.00 91.38 145 LEU A O 1
ATOM 1096 N N . ASP A 1 146 ? 10.219 -6.952 10.470 1.00 90.62 146 ASP A N 1
ATOM 1097 C CA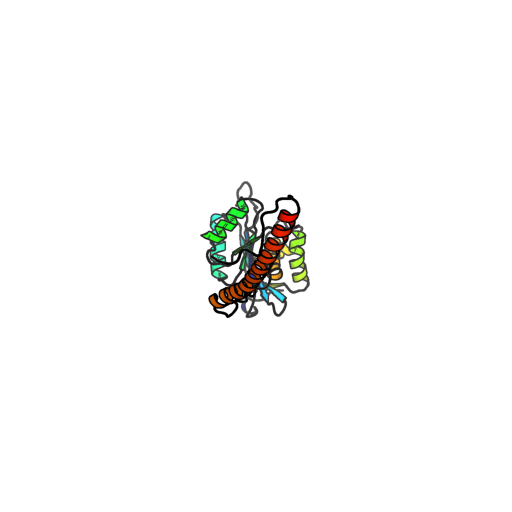 . ASP A 1 146 ? 11.665 -6.743 10.442 1.00 90.62 146 ASP A CA 1
ATOM 1098 C C . ASP A 1 146 ? 12.008 -5.383 9.811 1.00 90.62 146 ASP A C 1
ATOM 1100 O O . ASP A 1 146 ? 12.777 -4.611 10.387 1.00 90.62 146 ASP A O 1
ATOM 1104 N N . GLU A 1 147 ? 11.376 -5.039 8.682 1.00 89.62 147 GLU A N 1
ATOM 1105 C CA . GLU A 1 147 ? 11.583 -3.757 7.997 1.00 89.62 147 GLU A CA 1
ATOM 1106 C C . GLU A 1 147 ? 11.136 -2.560 8.854 1.00 89.62 147 GLU A C 1
ATOM 1108 O O . GLU A 1 147 ? 11.896 -1.606 9.032 1.00 89.62 147 GLU A O 1
ATOM 1113 N N . ILE A 1 148 ? 9.939 -2.617 9.451 1.00 87.69 148 ILE A N 1
ATOM 1114 C CA . ILE A 1 148 ? 9.430 -1.534 10.308 1.00 87.69 148 ILE A CA 1
ATOM 1115 C C . ILE A 1 148 ? 10.275 -1.357 11.568 1.00 87.69 148 ILE A C 1
ATOM 1117 O O . ILE A 1 148 ? 10.520 -0.220 11.968 1.00 87.69 148 ILE A O 1
ATOM 1121 N N . CYS A 1 149 ? 10.732 -2.443 12.197 1.00 87.38 149 CYS A N 1
ATOM 1122 C CA . CYS A 1 149 ? 11.569 -2.348 13.396 1.00 87.38 149 CYS A CA 1
ATOM 1123 C C . CYS A 1 149 ? 12.954 -1.760 13.093 1.00 87.38 149 CYS A C 1
ATOM 1125 O O . CYS A 1 149 ? 13.574 -1.176 13.981 1.00 87.38 149 CYS A O 1
ATOM 1127 N N . ALA A 1 150 ? 13.442 -1.915 11.860 1.00 86.88 150 ALA A N 1
ATOM 1128 C CA . ALA A 1 150 ? 14.732 -1.393 11.426 1.00 86.88 150 ALA A CA 1
ATOM 1129 C C . ALA A 1 150 ? 14.659 0.035 10.846 1.00 86.88 150 ALA A C 1
ATOM 1131 O O . ALA A 1 150 ? 15.694 0.691 10.715 1.00 86.88 150 ALA A O 1
ATOM 1132 N N . PHE A 1 151 ? 13.474 0.549 10.500 1.00 81.69 151 PHE A N 1
ATOM 1133 C CA . PHE A 1 151 ? 13.298 1.901 9.959 1.00 81.69 151 PHE A CA 1
ATOM 1134 C C . PHE A 1 151 ? 13.702 2.988 10.985 1.00 81.69 151 PHE A C 1
ATOM 1136 O O . PHE A 1 151 ? 13.358 2.870 12.160 1.00 81.69 151 PHE A O 1
ATOM 1143 N N . PRO A 1 152 ? 14.408 4.072 10.590 1.00 80.50 152 PRO A N 1
ATOM 1144 C CA . PRO A 1 152 ? 14.752 4.496 9.227 1.00 80.50 152 PRO A CA 1
ATOM 1145 C C . PRO A 1 152 ? 16.093 3.955 8.703 1.00 80.50 152 PRO A C 1
ATOM 1147 O O . PRO A 1 152 ? 16.601 4.451 7.703 1.00 80.50 152 PRO A O 1
ATOM 1150 N N . HIS A 1 153 ? 16.699 2.983 9.385 1.00 82.50 153 HIS A N 1
ATOM 1151 C CA . HIS A 1 153 ? 18.030 2.452 9.067 1.00 82.50 153 HIS A CA 1
ATOM 1152 C C . HIS A 1 153 ? 17.996 1.126 8.291 1.00 82.50 153 HIS A C 1
ATOM 1154 O O . HIS A 1 153 ? 19.044 0.525 8.054 1.00 82.50 153 HIS A O 1
ATOM 1160 N N . ALA A 1 154 ? 16.805 0.659 7.912 1.00 81.69 154 ALA A N 1
ATOM 1161 C CA . ALA A 1 154 ? 16.616 -0.530 7.098 1.00 81.69 154 ALA A CA 1
ATOM 1162 C C . ALA A 1 154 ? 17.227 -0.348 5.697 1.00 81.69 154 ALA A C 1
ATOM 1164 O O . ALA A 1 154 ? 17.273 0.759 5.165 1.00 81.69 154 ALA A O 1
ATOM 1165 N N . ALA A 1 155 ? 17.675 -1.451 5.091 1.00 79.12 155 ALA A N 1
ATOM 1166 C CA . ALA A 1 155 ? 18.201 -1.445 3.722 1.00 79.12 155 ALA A CA 1
ATOM 1167 C C . ALA A 1 155 ? 17.121 -1.136 2.670 1.00 79.12 155 ALA A C 1
ATOM 1169 O O . ALA A 1 155 ? 17.435 -0.629 1.597 1.00 79.12 155 ALA A O 1
ATOM 1170 N N . HIS A 1 156 ? 15.863 -1.434 2.998 1.00 81.38 156 HIS A N 1
ATOM 1171 C CA . HIS A 1 156 ? 14.691 -1.148 2.182 1.00 81.38 156 HIS A CA 1
ATOM 1172 C C . HIS A 1 156 ? 13.609 -0.529 3.057 1.00 81.38 156 HIS A C 1
ATOM 1174 O O . HIS A 1 156 ? 13.549 -0.782 4.260 1.00 81.38 156 HIS A O 1
ATOM 1180 N N . ASP A 1 157 ? 12.751 0.266 2.441 1.00 84.81 157 ASP A N 1
ATOM 1181 C CA . ASP A 1 157 ? 11.684 1.003 3.108 1.00 84.81 157 ASP A CA 1
ATOM 1182 C C . ASP A 1 157 ? 10.396 1.041 2.257 1.00 84.81 157 ASP A C 1
ATOM 1184 O O . ASP A 1 157 ? 9.530 1.903 2.451 1.00 84.81 157 ASP A O 1
ATOM 1188 N N . ASP A 1 158 ? 10.271 0.094 1.322 1.00 88.31 158 ASP A N 1
ATOM 1189 C CA . ASP A 1 158 ? 9.147 -0.067 0.392 1.00 88.31 158 ASP A CA 1
ATOM 1190 C C . ASP A 1 158 ? 7.846 -0.428 1.139 1.00 88.31 158 ASP A C 1
ATOM 1192 O O . ASP A 1 158 ? 6.751 0.044 0.818 1.00 88.31 158 ASP A O 1
ATOM 1196 N N . CYS A 1 159 ? 7.930 -1.253 2.192 1.00 91.19 159 CYS A N 1
ATOM 1197 C CA . CYS A 1 159 ? 6.760 -1.606 2.994 1.00 91.19 159 CYS A CA 1
ATOM 1198 C C . CYS A 1 159 ? 6.293 -0.452 3.871 1.00 91.19 159 CYS A C 1
ATOM 1200 O O . CYS A 1 159 ? 5.083 -0.266 4.047 1.00 91.19 159 CYS A O 1
ATOM 1202 N N . VAL A 1 160 ? 7.237 0.324 4.408 1.00 90.31 160 VAL A N 1
ATOM 1203 C CA . VAL A 1 160 ? 6.935 1.547 5.161 1.00 90.31 160 VAL A CA 1
ATOM 1204 C C . VAL A 1 160 ? 6.234 2.556 4.255 1.00 90.31 160 VAL A C 1
ATOM 1206 O O . VAL A 1 160 ? 5.218 3.134 4.654 1.00 90.31 160 VAL A O 1
ATOM 1209 N N . ASP A 1 161 ? 6.712 2.717 3.020 1.00 89.62 161 ASP A N 1
ATOM 1210 C CA . ASP A 1 161 ? 6.097 3.612 2.042 1.00 89.62 161 ASP A CA 1
ATOM 1211 C C . ASP A 1 161 ? 4.694 3.178 1.643 1.00 89.62 161 ASP A C 1
ATOM 1213 O O . ASP A 1 161 ? 3.752 3.978 1.717 1.00 89.62 161 ASP A O 1
ATOM 1217 N N . ALA A 1 162 ? 4.519 1.899 1.318 1.00 93.75 162 ALA A N 1
ATOM 1218 C CA . ALA A 1 162 ? 3.214 1.373 0.961 1.00 93.75 162 ALA A CA 1
ATOM 1219 C C . ALA A 1 162 ? 2.209 1.473 2.124 1.00 93.75 162 ALA A C 1
ATOM 1221 O O . ALA A 1 162 ? 1.038 1.807 1.904 1.00 93.75 162 ALA A O 1
ATOM 1222 N N . LEU A 1 163 ? 2.643 1.241 3.370 1.00 95.06 163 LEU A N 1
ATOM 1223 C CA . LEU A 1 163 ? 1.800 1.418 4.556 1.00 95.06 163 LEU A CA 1
ATOM 1224 C C . LEU A 1 163 ? 1.393 2.882 4.740 1.00 95.06 163 LEU A C 1
ATOM 1226 O O . LEU A 1 163 ? 0.209 3.171 4.939 1.00 95.06 163 LEU A O 1
ATOM 1230 N N . ALA A 1 164 ? 2.355 3.803 4.654 1.00 93.25 164 ALA A N 1
ATOM 1231 C CA . ALA A 1 164 ? 2.109 5.234 4.780 1.00 93.25 164 ALA A CA 1
ATOM 1232 C C . ALA A 1 164 ? 1.123 5.723 3.710 1.00 93.25 164 ALA A C 1
ATOM 1234 O O . ALA A 1 164 ? 0.148 6.414 4.022 1.00 93.25 164 ALA A O 1
ATOM 1235 N N . GLY A 1 165 ? 1.321 5.300 2.459 1.00 93.19 165 GLY A N 1
ATOM 1236 C CA . GLY A 1 165 ? 0.444 5.616 1.338 1.00 93.19 165 GLY A CA 1
ATOM 1237 C C . GLY A 1 165 ? -0.973 5.063 1.510 1.00 93.19 165 GLY A C 1
ATOM 1238 O O . GLY A 1 165 ? -1.955 5.775 1.262 1.00 93.19 165 GLY A O 1
ATOM 1239 N N . ALA A 1 166 ? -1.114 3.820 1.984 1.00 95.00 166 ALA A N 1
ATOM 1240 C CA . ALA A 1 166 ? -2.417 3.223 2.281 1.00 95.00 166 ALA A CA 1
ATOM 1241 C C . ALA A 1 166 ? -3.141 3.979 3.409 1.00 95.00 166 ALA A C 1
ATOM 1243 O O . ALA A 1 166 ? -4.318 4.322 3.267 1.00 95.00 166 ALA A O 1
ATOM 1244 N N . HIS A 1 167 ? -2.432 4.298 4.495 1.00 94.88 167 HIS A N 1
ATOM 1245 C CA . HIS A 1 167 ? -2.982 5.019 5.643 1.00 94.88 167 HIS A CA 1
ATOM 1246 C C . HIS A 1 167 ? -3.428 6.436 5.255 1.00 94.88 167 HIS A C 1
ATOM 1248 O O . HIS A 1 167 ? -4.553 6.854 5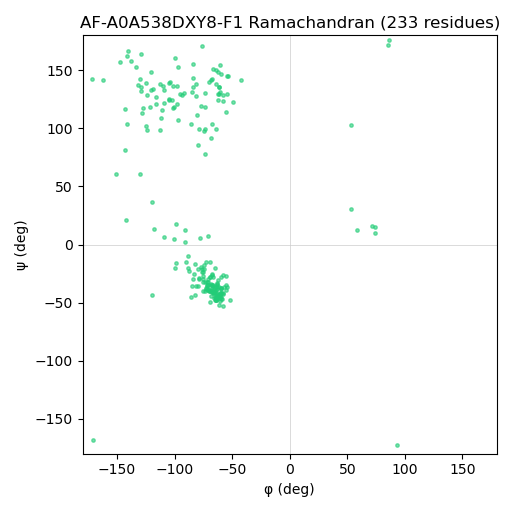.550 1.00 94.88 167 HIS A O 1
ATOM 1254 N N . GLN A 1 168 ? -2.589 7.163 4.514 1.00 92.69 168 GLN A N 1
ATOM 1255 C CA . GLN A 1 168 ? -2.924 8.489 3.999 1.00 92.69 168 GLN A CA 1
ATOM 1256 C C . GLN A 1 168 ? -4.151 8.436 3.083 1.00 92.69 168 GLN A C 1
ATOM 1258 O O . GLN A 1 168 ? -5.047 9.274 3.184 1.00 92.69 168 GLN A O 1
ATOM 1263 N N . SER A 1 169 ? -4.231 7.420 2.221 1.00 91.81 169 SER A N 1
ATOM 1264 C CA . SER A 1 169 ? -5.347 7.249 1.290 1.00 91.81 169 SER A CA 1
ATOM 1265 C C . SER A 1 169 ? -6.689 7.042 1.988 1.00 91.81 169 SER A C 1
ATOM 1267 O O . SER A 1 169 ? -7.714 7.426 1.426 1.00 91.81 169 SER A O 1
ATOM 1269 N N . LEU A 1 170 ? -6.706 6.445 3.181 1.00 92.38 170 LEU A N 1
ATOM 1270 C CA . LEU A 1 170 ? -7.923 6.255 3.971 1.00 92.38 170 LEU A CA 1
ATOM 1271 C C . LEU A 1 170 ? -8.276 7.512 4.773 1.00 92.38 170 LEU A C 1
ATOM 1273 O O . LEU A 1 170 ? -9.421 7.953 4.728 1.00 92.38 170 LEU A O 1
ATOM 1277 N N . THR A 1 171 ? -7.290 8.146 5.406 1.00 89.56 171 THR A N 1
ATOM 1278 C CA . THR A 1 171 ? -7.490 9.316 6.282 1.00 89.56 171 THR A CA 1
ATOM 1279 C C . THR A 1 171 ? -7.771 10.623 5.538 1.00 89.56 171 THR A C 1
ATOM 1281 O O . THR A 1 171 ? -8.530 11.455 6.024 1.00 89.56 171 THR A O 1
ATOM 1284 N N . HIS A 1 172 ? -7.205 10.813 4.342 1.00 74.75 172 HIS A N 1
ATOM 1285 C CA . HIS A 1 172 ? -7.326 12.057 3.568 1.00 74.75 172 HIS A CA 1
ATOM 1286 C C . HIS A 1 172 ? -8.402 11.990 2.477 1.00 74.75 172 HIS A C 1
ATOM 1288 O O . HIS A 1 172 ? -8.411 12.801 1.548 1.00 74.75 172 HIS A O 1
ATOM 1294 N N . THR A 1 173 ? -9.325 11.027 2.547 1.00 60.25 173 THR A N 1
ATOM 1295 C CA . THR A 1 173 ? -10.429 10.988 1.585 1.00 60.25 173 THR A CA 1
ATOM 1296 C C . THR A 1 173 ? -11.433 12.100 1.907 1.00 60.25 173 THR A C 1
ATOM 1298 O O . THR A 1 173 ? -12.059 12.042 2.965 1.00 60.25 173 THR A O 1
ATOM 1301 N N . PRO A 1 174 ? -11.689 13.073 1.012 1.00 50.94 174 PRO A N 1
ATOM 1302 C CA . PRO A 1 174 ? -12.861 13.920 1.170 1.00 50.94 174 PRO A CA 1
ATOM 1303 C C . PRO A 1 174 ? -14.107 13.029 1.104 1.00 50.94 174 PRO A C 1
ATOM 1305 O O . PRO A 1 174 ? -14.231 12.208 0.189 1.00 50.94 174 PRO A O 1
ATOM 1308 N N . ARG A 1 175 ? -15.009 13.171 2.087 1.00 50.31 175 ARG A N 1
ATOM 1309 C CA . ARG A 1 175 ? -16.306 12.469 2.128 1.00 50.31 175 ARG A CA 1
ATOM 1310 C C . ARG A 1 175 ? -16.944 12.466 0.734 1.00 50.31 175 ARG A C 1
ATOM 1312 O O . ARG A 1 175 ? -16.822 13.481 0.039 1.00 50.31 175 ARG A O 1
ATOM 1319 N N . PRO A 1 176 ? -17.607 11.369 0.309 1.00 50.34 176 PRO A N 1
ATOM 1320 C CA . PRO A 1 176 ? -18.253 11.329 -0.995 1.00 50.34 176 PRO A CA 1
ATOM 1321 C C . PRO A 1 176 ? -19.101 12.587 -1.148 1.00 50.34 176 PRO A C 1
ATOM 1323 O O . PRO A 1 176 ? -19.934 12.886 -0.291 1.00 50.34 176 PRO A O 1
ATOM 1326 N N . ALA A 1 177 ? -18.821 13.360 -2.199 1.00 50.25 177 ALA A N 1
ATOM 1327 C CA . ALA A 1 177 ? -19.588 14.552 -2.492 1.00 50.25 177 ALA A CA 1
ATOM 1328 C C . ALA A 1 177 ? -21.053 14.126 -2.607 1.00 50.25 177 ALA A C 1
ATOM 1330 O O . ALA A 1 177 ? -21.420 13.343 -3.485 1.00 50.25 177 ALA A O 1
ATOM 1331 N N . SER A 1 178 ? -21.878 14.597 -1.677 1.00 47.91 178 SER A N 1
ATOM 1332 C CA . SER A 1 178 ? -23.324 14.501 -1.794 1.00 47.91 178 SER A CA 1
ATOM 1333 C C . SER A 1 178 ? -23.715 15.336 -3.009 1.00 47.91 178 SER A C 1
ATOM 1335 O O . SER A 1 178 ? -23.804 16.562 -2.925 1.00 47.91 178 SER A O 1
ATOM 1337 N N . PHE A 1 179 ? -23.936 14.688 -4.148 1.00 53.22 179 PHE A N 1
ATOM 1338 C CA . PHE A 1 179 ? -24.591 15.333 -5.274 1.00 53.22 179 PHE A CA 1
ATOM 1339 C C . PHE A 1 179 ? -26.072 15.464 -4.922 1.00 53.22 179 PHE A C 1
ATOM 1341 O O . PHE A 1 179 ? -26.837 14.505 -5.019 1.00 53.22 179 PHE A O 1
ATOM 1348 N N . HIS A 1 180 ? -26.479 16.654 -4.480 1.00 56.75 180 HIS A N 1
ATOM 1349 C CA . HIS A 1 180 ? -27.893 16.992 -4.441 1.00 56.75 180 HIS A CA 1
ATOM 1350 C C . HIS A 1 180 ? -28.374 17.099 -5.888 1.00 56.75 180 H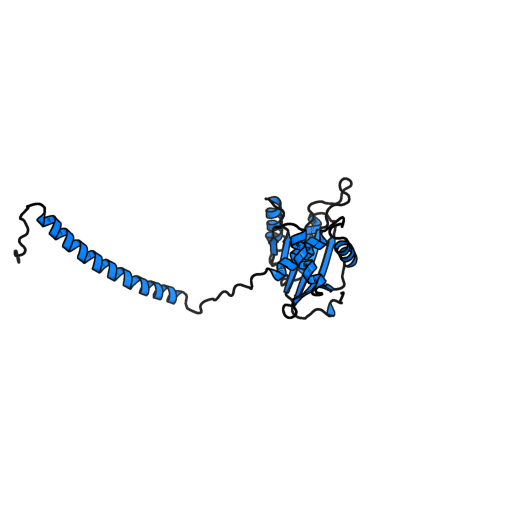IS A C 1
ATOM 1352 O O . HIS A 1 180 ? -28.065 18.072 -6.571 1.00 56.75 180 HIS A O 1
ATOM 1358 N N . VAL A 1 181 ? -29.094 16.086 -6.367 1.00 60.88 181 VAL A N 1
ATOM 1359 C CA . VAL A 1 181 ? -29.880 16.201 -7.595 1.00 60.88 181 VAL A CA 1
ATOM 1360 C C . VAL A 1 181 ? -31.171 16.916 -7.199 1.00 60.88 181 VAL A C 1
ATOM 1362 O O . VAL A 1 181 ? -31.960 16.326 -6.453 1.00 60.88 181 VAL A O 1
ATOM 1365 N N . PRO A 1 182 ? -31.405 18.169 -7.634 1.00 56.75 182 PRO A N 1
ATOM 1366 C CA . PRO A 1 182 ? -32.667 18.836 -7.364 1.00 56.75 182 PRO A CA 1
ATOM 1367 C C . PRO A 1 182 ? -33.789 17.977 -7.942 1.00 56.75 182 PRO A C 1
ATOM 1369 O O . PRO A 1 182 ? -33.786 17.653 -9.130 1.00 56.75 182 PRO A O 1
ATOM 1372 N N . ARG A 1 183 ? -34.748 17.578 -7.107 1.00 50.97 183 ARG A N 1
ATOM 1373 C CA . ARG A 1 183 ? -35.984 16.976 -7.605 1.00 50.97 183 ARG A CA 1
ATOM 1374 C C . ARG A 1 183 ? -36.829 18.101 -8.189 1.00 50.97 183 ARG A C 1
ATOM 1376 O O . ARG A 1 183 ? -37.485 18.831 -7.457 1.00 50.97 183 ARG A O 1
ATOM 1383 N N . GLY A 1 184 ? -36.756 18.254 -9.502 1.00 58.88 184 GLY A N 1
ATOM 1384 C CA . GLY A 1 184 ? -37.533 19.209 -10.277 1.00 58.88 184 GLY A CA 1
ATOM 1385 C C . GLY A 1 184 ? -37.322 18.942 -11.760 1.00 58.88 184 GLY A C 1
ATOM 1386 O O . GLY A 1 184 ? -36.226 18.560 -12.172 1.00 58.88 184 GLY A O 1
ATOM 1387 N N . ASN A 1 185 ? -38.380 19.085 -12.554 1.00 55.19 185 ASN A N 1
ATOM 1388 C CA . ASN A 1 185 ? -38.294 18.918 -13.995 1.00 55.19 185 ASN A CA 1
ATOM 1389 C C . ASN A 1 185 ? -37.340 19.991 -14.546 1.00 55.19 185 ASN A C 1
ATOM 1391 O O . ASN A 1 185 ? -37.538 21.177 -14.290 1.00 55.19 185 ASN A O 1
ATOM 1395 N N . ILE A 1 186 ? -36.288 19.592 -15.267 1.00 59.09 186 ILE A N 1
ATOM 1396 C CA . ILE A 1 186 ? -35.243 20.513 -15.759 1.00 59.09 186 ILE A CA 1
ATOM 1397 C C . ILE A 1 186 ? -35.837 21.667 -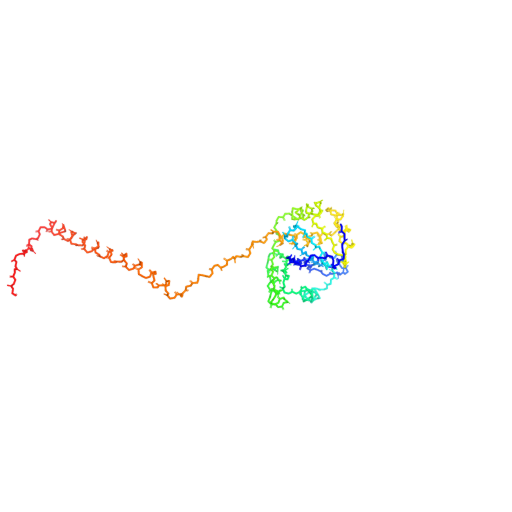16.587 1.00 59.09 186 ILE A C 1
ATOM 1399 O O . ILE A 1 186 ? -35.285 22.768 -16.610 1.00 59.09 186 ILE A O 1
ATOM 1403 N N . TYR A 1 187 ? -36.995 21.431 -17.208 1.00 57.41 187 TYR A N 1
ATOM 1404 C CA . TYR A 1 187 ? -37.735 22.423 -17.980 1.00 57.41 187 TYR A CA 1
ATOM 1405 C C . TYR A 1 187 ? -38.321 23.558 -17.120 1.00 57.41 187 TYR A C 1
ATOM 1407 O O . TYR A 1 187 ? -38.274 24.711 -17.544 1.00 57.41 187 TYR A O 1
ATOM 1415 N N . ASP A 1 188 ? -38.760 23.286 -15.887 1.00 56.66 188 ASP A N 1
ATOM 1416 C CA . ASP A 1 188 ? -39.396 24.300 -15.027 1.00 56.66 188 ASP A CA 1
ATOM 1417 C C . ASP A 1 188 ? -38.383 25.339 -14.519 1.00 56.66 188 ASP A C 1
ATOM 1419 O O . ASP A 1 188 ? -38.698 26.519 -14.346 1.00 56.66 188 ASP A O 1
ATOM 1423 N N . ILE A 1 189 ? -37.131 24.918 -14.313 1.00 59.34 189 ILE A N 1
ATOM 1424 C CA . ILE A 1 189 ? -36.049 25.783 -13.818 1.00 59.34 189 ILE A CA 1
ATOM 1425 C C . ILE A 1 189 ? -35.640 26.793 -14.902 1.00 59.34 189 ILE A C 1
ATOM 1427 O O . ILE A 1 189 ? -35.409 27.970 -14.610 1.00 59.34 189 ILE A O 1
ATOM 1431 N N . ALA A 1 190 ? -35.597 26.349 -16.163 1.00 58.19 190 ALA A N 1
ATOM 1432 C CA . ALA A 1 190 ? -35.307 27.206 -17.308 1.00 58.19 190 ALA A CA 1
ATOM 1433 C C . ALA A 1 190 ? -36.423 28.239 -17.541 1.00 58.19 190 ALA A C 1
ATOM 1435 O O . ALA A 1 190 ? -36.137 29.418 -17.767 1.00 58.19 190 ALA A O 1
ATOM 1436 N N . GLU A 1 191 ? -37.687 27.830 -17.401 1.00 54.47 191 GLU A N 1
ATOM 1437 C CA . GLU A 1 191 ? -38.836 28.723 -17.559 1.00 54.47 191 GLU A CA 1
ATOM 1438 C C . GLU A 1 191 ? -38.891 29.794 -16.454 1.00 54.47 191 GLU A C 1
ATOM 1440 O O . GLU A 1 191 ? -39.111 30.979 -16.722 1.00 54.47 191 GLU A O 1
ATOM 1445 N N . GLN A 1 192 ? -38.610 29.419 -15.202 1.00 59.12 192 GLN A N 1
ATOM 1446 C CA . GLN A 1 192 ? -38.552 30.366 -14.083 1.00 59.12 192 GLN A CA 1
ATOM 1447 C C . GLN A 1 192 ? -37.361 31.335 -14.192 1.00 59.12 192 GLN A C 1
ATOM 1449 O O . GLN A 1 192 ? -37.488 32.516 -13.845 1.00 59.12 192 GLN A O 1
ATOM 1454 N N . ALA A 1 193 ? -36.219 30.882 -14.720 1.00 57.78 193 ALA A N 1
ATOM 1455 C CA . ALA A 1 193 ? -35.058 31.735 -14.984 1.00 57.78 193 ALA A CA 1
ATOM 1456 C C . ALA A 1 193 ? -35.326 32.759 -16.108 1.00 57.78 193 ALA A C 1
ATOM 1458 O O . ALA A 1 193 ? -34.923 33.924 -16.004 1.00 57.78 193 ALA A O 1
ATOM 1459 N N . GLN A 1 194 ? -36.070 32.369 -17.147 1.00 57.84 194 GLN A N 1
ATOM 1460 C CA . GLN A 1 194 ? -36.504 33.274 -18.217 1.00 57.84 194 GLN A CA 1
ATOM 1461 C C . GLN A 1 194 ? -37.541 34.299 -17.730 1.00 57.84 194 GLN A C 1
ATOM 1463 O O . GLN A 1 194 ? -37.431 35.487 -18.039 1.00 57.84 194 GLN A O 1
ATOM 1468 N N . ARG A 1 195 ? -38.493 33.897 -16.876 1.00 56.19 195 ARG A N 1
ATOM 1469 C CA . ARG A 1 195 ? -39.474 34.824 -16.272 1.00 56.19 195 ARG A CA 1
ATOM 1470 C C . ARG A 1 195 ? -38.815 35.876 -15.369 1.00 56.19 195 ARG A C 1
ATOM 1472 O O . ARG A 1 195 ? -39.247 37.028 -15.347 1.00 56.19 195 ARG A O 1
ATOM 1479 N N . ARG A 1 196 ? -37.726 35.521 -14.675 1.00 54.25 196 ARG A N 1
ATOM 1480 C CA . ARG A 1 196 ? -36.931 36.462 -13.862 1.00 54.25 196 ARG A CA 1
ATOM 1481 C C . ARG A 1 196 ? -36.119 37.458 -14.697 1.00 54.25 196 ARG A C 1
ATOM 1483 O O . ARG A 1 196 ? -35.986 38.612 -14.299 1.00 54.25 196 ARG A O 1
ATOM 1490 N N . THR A 1 197 ? -35.611 37.047 -15.858 1.00 54.72 197 THR A N 1
ATOM 1491 C CA . THR A 1 197 ? -34.810 37.911 -16.748 1.00 54.72 197 THR A CA 1
ATOM 1492 C C . THR A 1 197 ? -35.662 38.800 -17.666 1.00 54.72 197 THR A C 1
ATOM 1494 O O . THR A 1 197 ? -35.230 39.900 -18.018 1.00 54.72 197 THR A O 1
ATOM 1497 N N . GLY A 1 198 ? -36.904 38.406 -17.974 1.00 50.97 198 GLY A N 1
ATOM 1498 C CA . GLY A 1 198 ? -37.855 39.225 -18.742 1.00 50.97 198 GLY A CA 1
ATOM 1499 C C . GLY A 1 198 ? -38.259 40.541 -18.056 1.00 50.97 198 GLY A C 1
ATOM 1500 O O . GLY A 1 198 ? -38.390 41.569 -18.719 1.00 50.97 198 GLY A O 1
ATOM 1501 N N . SER A 1 199 ? -38.365 40.553 -16.721 1.00 52.72 199 SER A N 1
ATOM 1502 C CA . SER A 1 199 ? -38.723 41.750 -15.930 1.00 52.72 199 SER A CA 1
ATOM 1503 C C . SER A 1 199 ? -37.624 42.829 -15.919 1.00 52.72 199 SER A C 1
ATOM 1505 O O . SER A 1 199 ? -37.911 44.024 -15.820 1.00 52.72 199 SER A O 1
ATOM 1507 N N . ALA A 1 200 ? -36.356 42.429 -16.069 1.00 51.28 200 ALA A N 1
ATOM 1508 C CA . ALA A 1 200 ? -35.225 43.357 -16.125 1.00 51.28 200 ALA A CA 1
ATOM 1509 C C . ALA A 1 200 ? -35.073 44.011 -17.511 1.00 51.28 200 ALA A C 1
ATOM 1511 O O . ALA A 1 200 ? -34.742 45.195 -17.598 1.00 51.28 200 ALA A O 1
ATOM 1512 N N . ARG A 1 201 ? -35.366 43.275 -18.596 1.00 50.72 201 ARG A N 1
ATOM 1513 C CA . ARG A 1 201 ? -35.325 43.820 -19.964 1.00 50.72 201 ARG A CA 1
ATOM 1514 C C . ARG A 1 201 ? -36.407 44.870 -20.216 1.00 50.72 201 ARG A C 1
ATOM 1516 O O . ARG A 1 201 ? -36.078 45.910 -20.781 1.00 50.72 201 ARG A O 1
ATOM 1523 N N . SER A 1 202 ? -37.639 44.677 -19.726 1.00 50.66 202 SER A N 1
ATOM 1524 C CA . SER A 1 202 ? -38.687 45.691 -19.936 1.00 50.66 202 SER A CA 1
ATOM 1525 C C . SER A 1 202 ? -38.410 46.990 -19.166 1.00 50.66 202 SER A C 1
ATOM 1527 O O . SER A 1 202 ? -38.648 48.071 -19.694 1.00 50.66 202 SER A O 1
ATOM 1529 N N . ARG A 1 203 ? -37.793 46.924 -17.973 1.00 50.03 203 ARG A N 1
ATOM 1530 C CA . ARG A 1 203 ? -37.363 48.128 -17.233 1.00 50.03 203 ARG A CA 1
ATOM 1531 C C . ARG A 1 203 ? -36.238 48.896 -17.934 1.00 50.03 203 ARG A C 1
ATOM 1533 O O . ARG A 1 203 ? -36.231 50.126 -17.898 1.00 50.03 203 ARG A O 1
ATOM 1540 N N . LEU A 1 204 ? -35.305 48.208 -18.592 1.00 50.69 204 LEU A N 1
ATOM 1541 C CA . LEU A 1 204 ? -34.206 48.853 -19.321 1.00 50.69 204 LEU A CA 1
ATOM 1542 C C . LEU A 1 204 ? -34.676 49.545 -20.611 1.00 50.69 204 LEU A C 1
ATOM 1544 O O . LEU A 1 204 ? -34.179 50.626 -20.923 1.00 50.69 204 LEU A O 1
ATOM 1548 N N . GLU A 1 205 ? -35.662 48.992 -21.322 1.00 47.34 205 GLU A N 1
ATOM 1549 C CA . GLU A 1 205 ? -36.214 49.616 -22.535 1.00 47.34 205 GLU A CA 1
ATOM 1550 C C . GLU A 1 205 ? -37.053 50.868 -22.236 1.00 47.34 205 GLU A C 1
ATOM 1552 O O . GLU A 1 205 ? -36.896 51.880 -22.926 1.00 47.34 205 GLU A O 1
ATOM 1557 N N . THR A 1 206 ? -37.849 50.870 -21.160 1.00 48.28 206 THR A N 1
ATOM 1558 C CA . THR A 1 206 ? -38.604 52.066 -20.734 1.00 48.28 206 THR A CA 1
ATOM 1559 C C . THR A 1 206 ? -37.667 53.198 -20.295 1.00 48.28 206 THR A C 1
ATOM 1561 O O . THR A 1 206 ? -37.893 54.362 -20.619 1.00 48.28 206 THR A O 1
ATOM 1564 N N . THR A 1 207 ? -36.550 52.862 -19.638 1.00 48.06 207 THR A N 1
ATOM 1565 C CA . THR A 1 207 ? -35.557 53.852 -19.173 1.00 48.06 207 THR A CA 1
ATOM 1566 C C . THR A 1 207 ? -34.678 54.395 -20.313 1.00 48.06 207 THR A C 1
ATOM 1568 O O . THR A 1 207 ? -34.145 55.503 -20.218 1.00 48.06 207 THR A O 1
ATOM 1571 N N . ARG A 1 208 ? -34.531 53.644 -21.414 1.00 46.81 208 ARG A N 1
ATOM 1572 C CA . ARG A 1 208 ? -33.772 54.064 -22.605 1.00 46.81 208 ARG A CA 1
ATOM 1573 C C . ARG A 1 208 ? -34.605 54.935 -23.553 1.00 46.81 208 ARG A C 1
ATOM 1575 O O . ARG A 1 208 ? -34.045 55.823 -24.186 1.00 46.81 208 ARG A O 1
ATOM 1582 N N . ARG A 1 209 ? -35.933 54.753 -23.598 1.00 47.41 209 ARG A N 1
ATOM 1583 C CA . ARG A 1 209 ? -36.845 55.626 -24.365 1.00 47.41 209 ARG A CA 1
ATOM 1584 C C . ARG A 1 209 ? -37.022 57.018 -23.749 1.00 47.41 209 ARG A C 1
ATOM 1586 O O . ARG A 1 209 ? -37.117 57.977 -24.505 1.00 47.41 209 ARG A O 1
ATOM 1593 N N . HIS A 1 210 ? -36.972 57.161 -22.421 1.00 48.28 210 HIS A N 1
ATOM 1594 C CA . HIS A 1 210 ? -37.049 58.488 -21.791 1.00 48.28 210 HIS A CA 1
ATOM 1595 C C . HIS A 1 210 ? -35.783 59.339 -21.987 1.00 48.28 210 HIS A C 1
ATOM 1597 O O . HIS A 1 210 ? -35.891 60.537 -22.219 1.00 48.28 210 HIS A O 1
ATOM 1603 N N . ARG A 1 211 ? -34.590 58.726 -22.015 1.00 49.38 211 ARG A N 1
ATOM 1604 C CA . ARG A 1 211 ? -33.321 59.458 -22.197 1.00 49.38 211 ARG A CA 1
ATOM 1605 C C . ARG A 1 211 ? -33.042 59.932 -23.628 1.00 49.38 211 ARG A C 1
ATOM 1607 O O . ARG A 1 211 ? -32.313 60.899 -23.805 1.00 49.38 211 ARG A O 1
ATOM 1614 N N . HIS A 1 212 ? -33.634 59.295 -24.640 1.00 44.38 212 HIS A N 1
ATOM 1615 C CA . HIS A 1 212 ? -33.480 59.731 -26.034 1.00 44.38 212 HIS A CA 1
ATOM 1616 C C . HIS A 1 212 ? -34.377 60.926 -26.411 1.00 44.38 212 HIS A C 1
ATOM 1618 O O . HIS A 1 212 ? -34.044 61.633 -27.357 1.00 44.38 212 HIS A O 1
ATOM 1624 N N . HIS A 1 213 ? -35.469 61.188 -25.677 1.00 49.50 213 HIS A N 1
ATOM 1625 C CA . HIS A 1 213 ? -36.327 62.356 -25.924 1.00 49.50 213 HIS A CA 1
ATOM 1626 C C . HIS A 1 213 ? -35.775 63.651 -25.307 1.00 49.50 213 HIS A C 1
ATOM 1628 O O . HIS A 1 213 ? -35.884 64.701 -25.934 1.00 49.50 213 HIS A O 1
ATOM 1634 N N . GLU A 1 214 ? -35.132 63.586 -24.137 1.00 50.16 214 GLU A N 1
ATOM 1635 C CA . GLU A 1 214 ? -34.543 64.768 -23.481 1.00 50.16 214 GLU A CA 1
ATOM 1636 C C . GLU A 1 214 ? -33.272 65.259 -24.202 1.00 50.16 214 GLU A C 1
ATOM 1638 O O . GLU A 1 214 ? -33.109 66.454 -24.424 1.00 50.16 214 GLU A O 1
ATOM 1643 N N . GLN A 1 215 ? -32.428 64.350 -24.707 1.00 52.41 215 GLN A N 1
ATOM 1644 C CA . GLN A 1 215 ? -31.204 64.730 -25.433 1.00 52.41 215 GLN A CA 1
ATOM 1645 C C . GLN A 1 215 ? -31.450 65.259 -26.858 1.00 52.41 215 GLN A C 1
ATOM 1647 O O . GLN A 1 215 ? -30.599 65.959 -27.403 1.00 52.41 215 GLN A O 1
ATOM 1652 N N . ALA A 1 216 ? -32.600 64.955 -27.472 1.00 48.97 216 ALA A N 1
ATOM 1653 C CA . ALA A 1 216 ? -32.971 65.499 -28.781 1.00 48.97 216 ALA A CA 1
ATOM 1654 C C . ALA A 1 216 ? -33.515 66.941 -28.688 1.00 48.97 216 ALA A C 1
ATOM 1656 O O . ALA A 1 216 ? -33.328 67.719 -29.622 1.00 48.97 216 ALA A O 1
ATOM 1657 N N . ALA A 1 217 ? -34.138 67.311 -27.562 1.00 50.47 217 ALA A N 1
ATOM 1658 C CA . ALA A 1 217 ? -34.625 68.670 -27.312 1.00 50.47 217 ALA A CA 1
ATOM 1659 C C . ALA A 1 217 ? -33.478 69.641 -26.968 1.00 50.47 217 ALA A C 1
ATOM 1661 O O . ALA A 1 217 ? -33.438 70.754 -27.495 1.00 50.47 217 ALA A O 1
ATOM 1662 N N . ASP A 1 218 ? -32.497 69.191 -26.180 1.00 50.53 218 ASP A N 1
ATOM 1663 C CA . ASP A 1 218 ? -31.329 70.002 -25.804 1.00 50.53 218 ASP A CA 1
ATOM 1664 C C . ASP A 1 218 ? -30.356 70.237 -26.975 1.00 50.53 218 ASP A C 1
ATOM 1666 O O . ASP A 1 218 ? -29.721 71.290 -27.058 1.00 50.53 218 ASP A O 1
ATOM 1670 N N . LEU A 1 219 ? -30.273 69.302 -27.932 1.00 45.41 219 LEU A N 1
ATOM 1671 C CA . LEU A 1 219 ? -29.448 69.467 -29.134 1.00 45.41 219 LEU A CA 1
ATOM 1672 C C . LEU A 1 219 ? -30.080 70.439 -30.146 1.00 45.41 219 LEU A C 1
ATOM 1674 O O . LEU A 1 219 ? -29.348 71.135 -30.840 1.00 45.41 219 LEU A O 1
ATOM 1678 N N . ALA A 1 220 ? -31.412 70.546 -30.206 1.00 48.72 220 ALA A N 1
ATOM 1679 C CA . ALA A 1 220 ? -32.111 71.483 -31.093 1.00 48.72 220 ALA A CA 1
ATOM 1680 C C . ALA A 1 220 ? -32.049 72.947 -30.600 1.00 48.72 220 ALA A C 1
ATOM 1682 O O . ALA A 1 220 ? -32.047 73.871 -31.412 1.00 48.72 220 ALA A O 1
ATOM 1683 N N . ALA A 1 221 ? -31.922 73.173 -29.286 1.00 50.34 221 ALA A N 1
ATOM 1684 C CA . ALA A 1 221 ? -31.781 74.509 -28.695 1.00 50.34 221 ALA A CA 1
ATOM 1685 C C . ALA A 1 221 ? -30.373 75.125 -28.873 1.00 50.34 221 ALA A C 1
ATOM 1687 O O . ALA A 1 221 ? -30.224 76.345 -28.821 1.00 50.34 221 ALA A O 1
ATOM 1688 N N . ALA A 1 222 ? -29.342 74.309 -29.128 1.00 51.44 222 ALA A N 1
ATOM 1689 C CA . ALA A 1 222 ? -27.947 74.753 -29.218 1.00 51.44 222 ALA A CA 1
ATOM 1690 C C . ALA A 1 222 ? -27.490 75.210 -30.624 1.00 51.44 222 ALA A C 1
ATOM 1692 O O . ALA A 1 222 ? -26.405 75.776 -30.743 1.00 51.44 222 ALA A O 1
ATOM 1693 N N . ILE A 1 223 ? -28.283 74.993 -31.687 1.00 47.97 223 ILE A N 1
ATOM 1694 C CA . ILE A 1 223 ? -27.858 75.231 -33.091 1.00 47.97 223 ILE A CA 1
ATOM 1695 C C . ILE A 1 223 ? -28.675 76.298 -33.837 1.00 47.97 223 ILE A C 1
ATOM 1697 O O . ILE A 1 223 ? -28.567 76.411 -35.057 1.00 47.97 223 ILE A O 1
ATOM 1701 N N . GLY A 1 224 ? -29.484 77.104 -33.140 1.00 47.00 224 GLY A N 1
ATOM 1702 C CA . GLY A 1 224 ? -30.084 78.319 -33.714 1.00 47.00 224 GLY A CA 1
ATOM 1703 C C . GLY A 1 224 ? -30.858 78.123 -35.027 1.00 47.00 224 GLY A C 1
ATOM 1704 O O . GLY A 1 224 ? -30.894 79.029 -35.856 1.00 47.00 224 GLY A O 1
ATOM 1705 N N . THR A 1 225 ? -31.464 76.956 -35.244 1.00 42.91 225 THR A N 1
ATOM 1706 C CA . THR A 1 225 ? -32.285 76.668 -36.425 1.00 42.91 225 THR A CA 1
ATOM 1707 C C . THR A 1 225 ? -33.736 76.494 -35.996 1.00 42.91 225 THR A C 1
ATOM 1709 O O . THR A 1 225 ? -34.160 75.456 -35.501 1.00 42.91 225 THR A O 1
ATOM 1712 N N . SER A 1 226 ? -34.498 77.572 -36.174 1.00 47.31 226 SER A N 1
ATOM 1713 C CA . SER A 1 226 ? -35.954 77.601 -36.055 1.00 47.31 226 SER A CA 1
ATOM 1714 C C . SER A 1 226 ? -36.577 76.796 -37.193 1.00 47.31 226 SER A C 1
ATOM 1716 O O . SER A 1 226 ? -36.812 77.359 -38.254 1.00 47.31 226 SER A O 1
ATOM 1718 N N . LEU A 1 227 ? -36.832 75.502 -36.987 1.00 42.53 227 LEU A N 1
ATOM 1719 C CA . LEU A 1 227 ? -37.827 74.725 -37.741 1.00 42.53 227 LEU A CA 1
ATOM 1720 C C . LEU A 1 227 ? -38.380 73.584 -36.865 1.00 42.53 227 LEU A C 1
ATOM 1722 O O . LEU A 1 227 ? -38.252 72.406 -37.187 1.00 42.53 227 LEU A O 1
ATOM 1726 N N . TYR A 1 228 ? -39.012 73.926 -35.743 1.00 42.28 228 TYR A N 1
ATOM 1727 C CA . TYR A 1 228 ? -40.033 73.059 -35.156 1.00 42.28 228 TYR A CA 1
ATOM 1728 C C . TYR A 1 228 ? -41.160 73.927 -34.595 1.00 42.28 228 TYR A C 1
ATOM 1730 O O . TYR A 1 228 ? -41.009 74.547 -33.546 1.00 42.28 228 TYR A O 1
ATOM 1738 N N . ASP A 1 229 ? -42.276 73.984 -35.323 1.00 48.09 229 ASP A N 1
ATOM 1739 C CA . ASP A 1 229 ? -43.556 74.455 -34.798 1.00 48.09 229 ASP A CA 1
ATOM 1740 C C . ASP A 1 229 ? -44.383 73.223 -34.374 1.00 48.09 229 ASP A C 1
ATOM 1742 O O . ASP A 1 229 ? -44.869 72.484 -35.236 1.00 48.09 229 ASP A O 1
ATOM 1746 N N . PRO A 1 230 ? -44.557 72.968 -33.063 1.00 48.72 230 PRO A N 1
ATOM 1747 C CA . PRO A 1 230 ? -45.376 71.867 -32.559 1.00 48.72 230 PRO A CA 1
ATOM 1748 C C . PRO A 1 230 ? -46.893 72.053 -32.745 1.00 48.72 230 PRO A C 1
ATOM 1750 O O . PRO A 1 230 ? -47.658 71.237 -32.227 1.00 48.72 230 PRO A O 1
ATOM 1753 N N . THR A 1 231 ? -47.364 73.087 -33.452 1.00 48.97 231 THR A N 1
ATOM 1754 C CA . THR A 1 231 ? -48.801 73.346 -33.661 1.00 48.97 231 THR A CA 1
ATOM 1755 C C . THR A 1 231 ? -49.333 73.106 -35.077 1.00 48.97 231 THR A C 1
ATOM 1757 O O . THR A 1 231 ? -50.534 73.282 -35.295 1.00 48.97 231 THR A O 1
ATOM 1760 N N . ALA A 1 232 ? -48.539 72.568 -36.011 1.00 41.22 232 ALA A N 1
ATOM 1761 C CA . ALA A 1 232 ? -49.055 72.100 -37.304 1.00 41.22 232 ALA A CA 1
ATOM 1762 C C . ALA A 1 232 ? -49.848 70.780 -37.156 1.00 41.22 232 ALA A C 1
ATOM 1764 O O . ALA A 1 232 ? -49.369 69.677 -37.417 1.00 41.22 232 ALA A O 1
ATOM 1765 N N . ARG A 1 233 ? -51.092 70.904 -36.684 1.00 36.66 233 ARG A N 1
ATOM 1766 C CA . ARG A 1 233 ? -52.135 69.876 -36.761 1.00 36.66 233 ARG A CA 1
ATOM 1767 C C . ARG A 1 233 ? -52.609 69.707 -38.209 1.00 36.66 233 ARG A C 1
ATOM 1769 O O . ARG A 1 233 ? -52.887 70.699 -38.866 1.00 36.66 233 ARG A O 1
ATOM 1776 N N . GLN A 1 234 ? -52.825 68.444 -38.588 1.00 38.38 234 GLN A N 1
ATOM 1777 C CA . GLN A 1 234 ? -53.822 67.952 -39.556 1.00 38.38 234 GLN A CA 1
ATOM 1778 C C . GLN A 1 234 ? -53.834 68.592 -40.957 1.00 38.38 234 GLN A C 1
ATOM 1780 O O . GLN A 1 234 ? -54.450 69.634 -41.157 1.00 38.38 234 GLN A O 1
ATOM 1785 N N . LEU A 1 235 ? -53.279 67.870 -41.939 1.00 35.94 235 LEU A N 1
ATOM 1786 C CA . LEU A 1 235 ? -54.007 67.189 -43.028 1.00 35.94 235 LEU A CA 1
ATOM 1787 C C . LEU A 1 235 ? -53.050 66.265 -43.795 1.00 35.94 235 LEU A C 1
ATOM 1789 O O . LEU A 1 235 ? -51.949 66.731 -44.157 1.00 35.94 235 LEU A O 1
#

Foldseek 3Di:
DEDAPVPDDPDWQKEKEWDAWPDAQDPVRNDGAWTKIWMWTADPVVRAIEGEDIDTDHDDPVVVLVVVLVVDVVVDQRYAYEYEADPDDVSVVVQVCCDPPRPDNHNYDYDYDDDDLVVLLVVVVVCVVVVRYYYYDDPCPVVLVVLVVCPPPDPHCRSSNRSSVRVCVVVVDDDPPPPPPPPDDPVVVVVVVVVVVVVVVVVVVVVVVVVVVVVVVVVVVPPPDPDDDPPPDDD

Solvent-accessible surface area (backbone atoms only — not comparable to full-atom values): 13626 Å² total; per-residue (Å²): 106,79,45,57,76,87,74,57,75,95,67,62,54,42,28,32,13,31,34,75,42,92,56,55,69,36,98,90,40,73,79,50,61,48,30,19,35,26,28,35,32,33,29,82,90,79,65,34,34,31,38,70,44,49,47,76,46,83,63,52,68,76,55,46,52,53,50,53,37,54,47,47,64,73,66,40,68,82,33,35,37,37,33,64,28,54,84,65,68,66,25,54,48,52,48,50,46,40,52,68,69,56,40,58,92,47,49,68,45,67,44,64,88,76,80,58,66,70,66,52,33,44,60,45,50,54,37,42,76,71,65,30,47,34,37,33,71,61,60,62,53,64,64,48,51,55,36,60,73,39,54,94,75,36,99,58,57,48,63,54,49,12,45,17,51,19,47,48,60,65,74,69,54,76,73,81,79,80,78,80,73,77,94,64,63,74,67,58,58,54,52,54,53,49,60,63,53,52,62,56,52,56,56,51,54,58,58,52,57,57,56,56,56,57,58,55,56,58,57,53,70,74,65,83,63,93,80,81,73,97,74,84,72,87,134

Mean predicted aligned error: 13.93 Å

pLDDT: mean 79.72, std 18.89, range [35.94, 98.38]

Secondary structure (DSSP, 8-state):
-EE-GGGS-SS-EEEEEEE------BTTBSSPPPEEEEEEEEETTTTEEEEEEEEEE---HHHHHHHHHHHHHHH-TTSEEEEE--SSHHHHHHHHHIIIIISTTSEEEEE---S-HHHHHHHHHHHHHTT-EEEES-TTHHHHHHHHHHTTSSS--HHHHHHHHHHHHHHT-----------S-HHHHHHHHHHHHHHHHHHHHHHHHHHHHHHHHHHHHTTT-----TT----

Radius of gyration: 33.69 Å; Cα contacts (8 Å, |Δi|>4): 305; chains: 1; bounding box: 78×92×63 Å